Protein AF-A0AAF3ETH1-F1 (afdb_monomer_lite)

Structure (mmCIF, N/CA/C/O backbone):
data_AF-A0AAF3ETH1-F1
#
_entry.id   AF-A0AAF3ETH1-F1
#
loop_
_atom_site.group_PDB
_atom_site.id
_atom_site.type_symbol
_atom_site.label_atom_id
_atom_site.label_alt_id
_atom_site.label_comp_id
_atom_site.label_asym_id
_atom_site.label_entity_id
_atom_site.label_seq_id
_atom_site.pdbx_PDB_ins_code
_atom_site.Cartn_x
_atom_site.Cartn_y
_atom_site.Cartn_z
_atom_site.occupancy
_atom_site.B_iso_or_equiv
_atom_site.auth_seq_id
_atom_site.auth_comp_id
_atom_site.auth_asym_id
_atom_site.auth_atom_id
_atom_site.pdbx_PDB_model_num
ATOM 1 N N . MET A 1 1 ? 54.784 9.785 -75.978 1.00 60.91 1 MET A N 1
ATOM 2 C CA . MET A 1 1 ? 53.454 9.329 -75.515 1.00 60.91 1 MET A CA 1
ATOM 3 C C . MET A 1 1 ? 53.385 9.183 -73.990 1.00 60.91 1 MET A C 1
ATOM 5 O O . MET A 1 1 ? 52.283 9.116 -73.469 1.00 60.91 1 MET A O 1
ATOM 9 N N . ASP A 1 2 ? 54.502 9.245 -73.256 1.00 73.44 2 ASP A N 1
ATOM 10 C CA . ASP A 1 2 ? 54.539 8.916 -71.816 1.00 73.44 2 ASP A CA 1
ATOM 11 C C . ASP A 1 2 ? 54.024 10.002 -70.854 1.00 73.44 2 ASP A C 1
ATOM 13 O O . ASP A 1 2 ? 53.479 9.687 -69.798 1.00 73.44 2 ASP A O 1
ATOM 17 N N . LEU A 1 3 ? 54.115 11.290 -71.213 1.00 76.94 3 LEU A N 1
ATOM 18 C CA . LEU A 1 3 ? 53.657 12.384 -70.337 1.00 76.94 3 LEU A CA 1
ATOM 19 C C . LEU A 1 3 ? 52.138 12.394 -70.123 1.00 76.94 3 LEU A C 1
ATOM 21 O O . LEU A 1 3 ? 51.672 12.695 -69.026 1.00 76.94 3 LEU A O 1
ATOM 25 N N . GLN A 1 4 ? 51.356 12.056 -71.149 1.00 83.38 4 GLN A N 1
ATOM 26 C CA . GLN A 1 4 ? 49.895 12.053 -71.057 1.00 83.38 4 GLN A CA 1
ATOM 27 C C . GLN A 1 4 ? 49.388 10.898 -70.184 1.00 83.38 4 GLN A C 1
ATOM 29 O O . GLN A 1 4 ? 48.454 11.085 -69.408 1.00 83.38 4 GLN A O 1
ATOM 34 N N . MET A 1 5 ? 50.040 9.733 -70.250 1.00 84.31 5 MET A N 1
ATOM 35 C CA . MET A 1 5 ? 49.738 8.608 -69.360 1.00 84.31 5 MET A CA 1
ATOM 36 C C . MET A 1 5 ? 50.051 8.953 -67.904 1.00 84.31 5 MET A C 1
ATOM 38 O O . MET A 1 5 ? 49.177 8.828 -67.051 1.00 84.31 5 MET A O 1
ATOM 42 N N . CYS A 1 6 ? 51.236 9.509 -67.647 1.00 84.56 6 CYS A N 1
ATOM 43 C CA . CYS A 1 6 ? 51.643 9.926 -66.306 1.00 84.56 6 CYS A CA 1
ATOM 44 C C . CYS A 1 6 ? 50.709 11.012 -65.729 1.00 84.56 6 CYS A C 1
ATOM 46 O O . CYS A 1 6 ? 50.339 10.980 -64.558 1.00 84.56 6 CYS A O 1
ATOM 48 N N . THR A 1 7 ? 50.235 11.938 -66.570 1.00 88.44 7 THR A N 1
ATOM 49 C CA . THR A 1 7 ? 49.263 12.967 -66.161 1.00 88.44 7 THR A CA 1
ATOM 50 C C . THR A 1 7 ? 47.915 12.350 -65.766 1.00 88.44 7 THR A C 1
ATOM 52 O O . THR A 1 7 ? 47.340 12.727 -64.747 1.00 88.44 7 THR A O 1
ATOM 55 N N . ASN A 1 8 ? 47.419 11.373 -66.529 1.00 88.94 8 ASN A N 1
ATOM 56 C CA . ASN A 1 8 ? 46.167 10.679 -66.219 1.00 88.94 8 ASN A CA 1
ATOM 57 C C . ASN A 1 8 ? 46.263 9.854 -64.927 1.00 88.94 8 ASN A C 1
ATOM 59 O O . ASN A 1 8 ? 45.327 9.852 -64.128 1.00 88.94 8 ASN A O 1
ATOM 63 N N . GLU A 1 9 ? 47.399 9.199 -64.692 1.00 90.06 9 GLU A N 1
ATOM 64 C CA . GLU A 1 9 ? 47.660 8.449 -63.460 1.00 90.06 9 GLU A CA 1
ATOM 65 C C . GLU A 1 9 ? 47.711 9.369 -62.234 1.00 90.06 9 GLU A C 1
ATOM 67 O O . GLU A 1 9 ? 47.062 9.085 -61.228 1.00 90.06 9 GLU A O 1
ATOM 72 N N . LEU A 1 10 ? 48.396 10.514 -62.326 1.00 88.56 10 LEU A N 1
ATOM 73 C CA . LEU A 1 10 ? 48.446 11.505 -61.245 1.00 88.56 10 LEU A CA 1
ATOM 74 C C . LEU A 1 10 ? 47.065 12.095 -60.926 1.00 88.56 10 LEU A C 1
ATOM 76 O O . LEU A 1 10 ? 46.727 12.256 -59.752 1.00 88.56 10 LEU A O 1
ATOM 80 N N . MET A 1 11 ? 46.243 12.371 -61.944 1.00 91.19 11 MET A N 1
ATOM 81 C CA . MET A 1 11 ? 44.857 12.810 -61.739 1.00 91.19 11 MET A CA 1
ATOM 82 C C . MET A 1 11 ? 44.007 11.724 -61.061 1.00 91.19 11 MET A C 1
ATOM 84 O O . MET A 1 11 ? 43.243 12.030 -60.146 1.00 91.19 11 MET A O 1
ATOM 88 N N . GLY A 1 12 ? 44.173 10.456 -61.451 1.00 93.56 12 GLY A N 1
ATOM 89 C CA . GLY A 1 12 ? 43.498 9.327 -60.805 1.00 93.56 12 GLY A CA 1
ATOM 90 C C . GLY A 1 12 ? 43.908 9.153 -59.339 1.00 93.56 12 GLY A C 1
ATOM 91 O O . GLY A 1 12 ? 43.053 8.975 -58.473 1.00 93.56 12 GLY A O 1
ATOM 92 N N . LEU A 1 13 ? 45.202 9.278 -59.034 1.00 92.75 13 LEU A N 1
ATOM 93 C CA . LEU A 1 13 ? 45.713 9.232 -57.660 1.00 92.75 13 LEU A CA 1
ATOM 94 C C . LEU A 1 13 ? 45.184 10.392 -56.806 1.00 92.75 13 LEU A C 1
ATOM 96 O O . LEU A 1 13 ? 44.867 10.190 -55.631 1.00 92.75 13 LEU A O 1
ATOM 100 N N . ALA A 1 14 ? 45.049 11.588 -57.383 1.00 93.75 14 ALA A N 1
ATOM 101 C CA . ALA A 1 14 ? 44.465 12.737 -56.697 1.00 93.75 14 ALA A CA 1
ATOM 102 C C . ALA A 1 14 ? 42.980 12.511 -56.350 1.00 93.75 14 ALA A C 1
ATOM 104 O O . ALA A 1 14 ? 42.589 12.756 -55.207 1.00 93.75 14 ALA A O 1
ATOM 105 N N . ASP A 1 15 ? 42.175 11.981 -57.280 1.00 95.56 15 ASP A N 1
ATOM 106 C CA . ASP A 1 15 ? 40.759 11.649 -57.032 1.00 95.56 15 ASP A CA 1
ATOM 107 C C . ASP A 1 15 ? 40.613 10.545 -55.970 1.00 95.56 15 ASP A C 1
ATOM 109 O O . ASP A 1 15 ? 39.819 10.662 -55.036 1.00 95.56 15 ASP A O 1
ATOM 113 N N . ILE A 1 16 ? 41.442 9.497 -56.040 1.00 95.56 16 ILE A N 1
ATOM 114 C CA . ILE A 1 16 ? 41.464 8.428 -55.030 1.00 95.56 16 ILE A CA 1
ATOM 115 C C . ILE A 1 16 ? 41.813 8.991 -53.648 1.00 95.56 16 ILE A C 1
ATOM 117 O O . ILE A 1 16 ? 41.151 8.653 -52.665 1.00 95.56 16 ILE A O 1
ATOM 121 N N . SER A 1 17 ? 42.821 9.863 -53.562 1.00 95.94 17 SER A N 1
ATOM 122 C CA . SER A 1 17 ? 43.225 10.509 -52.309 1.00 95.94 17 SER A CA 1
ATOM 123 C C . SER A 1 17 ? 42.088 11.338 -51.709 1.00 95.94 17 SER A C 1
ATOM 125 O O . SER A 1 17 ? 41.812 11.244 -50.511 1.00 95.94 17 SER A O 1
ATOM 127 N N . GLU A 1 18 ? 41.364 12.096 -52.534 1.00 96.50 18 GLU A N 1
ATOM 128 C CA . GLU A 1 18 ? 40.245 12.908 -52.063 1.00 96.50 18 GLU A CA 1
ATOM 129 C C . GLU A 1 18 ? 39.065 12.051 -51.587 1.00 96.50 18 GLU A C 1
ATOM 131 O O . GLU A 1 18 ? 38.561 12.234 -50.475 1.00 96.50 18 GLU A O 1
ATOM 136 N N . ARG A 1 19 ? 38.692 11.021 -52.354 1.00 97.00 19 ARG A N 1
ATOM 137 C CA . ARG A 1 19 ? 37.672 10.045 -51.935 1.00 97.00 19 ARG A CA 1
ATOM 138 C C . ARG A 1 19 ? 38.061 9.332 -50.644 1.00 97.00 19 ARG A C 1
ATOM 140 O O . ARG A 1 19 ? 37.210 9.116 -49.779 1.00 97.00 19 ARG A O 1
ATOM 147 N N . MET A 1 20 ? 39.341 9.002 -50.476 1.00 97.00 20 MET A N 1
ATOM 148 C CA . MET A 1 20 ? 39.850 8.375 -49.259 1.00 97.00 20 MET A CA 1
ATOM 149 C C . MET A 1 20 ? 39.667 9.285 -48.039 1.00 97.00 20 MET A C 1
ATOM 151 O O . MET A 1 20 ? 39.246 8.798 -46.990 1.00 97.00 20 MET A O 1
ATOM 155 N N . LYS A 1 21 ? 39.897 10.600 -48.159 1.00 97.25 21 LYS A N 1
ATOM 156 C CA . LYS A 1 21 ? 39.645 11.554 -47.061 1.00 97.25 21 LYS A CA 1
ATOM 157 C C . LYS A 1 21 ? 38.167 11.624 -46.685 1.00 97.25 21 LYS A C 1
ATOM 159 O O . LYS A 1 21 ? 37.847 11.609 -45.494 1.00 97.25 21 LYS A O 1
ATOM 164 N N . ILE A 1 22 ? 37.272 11.665 -47.675 1.00 97.19 22 ILE A N 1
ATOM 165 C CA . ILE A 1 22 ? 35.818 11.694 -47.448 1.00 97.19 22 ILE A CA 1
ATOM 166 C C . ILE A 1 22 ? 35.376 10.430 -46.707 1.00 97.19 22 ILE A C 1
ATOM 168 O O . ILE A 1 22 ? 34.711 10.520 -45.675 1.00 97.19 22 ILE A O 1
ATOM 172 N N . LEU A 1 23 ? 35.806 9.254 -47.175 1.00 97.31 23 LEU A N 1
ATOM 173 C CA . LEU A 1 23 ? 35.486 7.981 -46.527 1.00 97.31 23 LEU A CA 1
ATOM 174 C C . LEU A 1 23 ? 36.073 7.887 -45.117 1.00 97.31 23 LEU A C 1
ATOM 176 O O . LEU A 1 23 ? 35.413 7.393 -44.206 1.00 97.31 23 LEU A O 1
ATOM 180 N N . GLN A 1 24 ? 37.289 8.390 -44.899 1.00 97.94 24 GLN A N 1
ATOM 181 C CA . GLN A 1 24 ? 37.881 8.441 -43.562 1.00 97.94 24 GLN A CA 1
ATOM 182 C C . GLN A 1 24 ? 37.094 9.344 -42.613 1.00 97.94 24 GLN A C 1
ATOM 184 O O . GLN A 1 24 ? 36.965 9.000 -41.438 1.00 97.94 24 GLN A O 1
ATOM 189 N N . LYS A 1 25 ? 36.579 10.479 -43.099 1.00 97.75 25 LYS A N 1
ATOM 190 C CA . LYS A 1 25 ? 35.703 11.353 -42.315 1.00 97.75 25 LYS A CA 1
ATOM 191 C C . LYS A 1 25 ? 34.397 10.639 -41.976 1.00 97.75 25 LYS A C 1
ATOM 193 O O . LYS A 1 25 ? 34.115 10.470 -40.798 1.00 97.75 25 LYS A O 1
ATOM 198 N N . ALA A 1 26 ? 33.697 10.109 -42.978 1.00 97.62 26 ALA A N 1
ATOM 199 C CA . ALA A 1 26 ? 32.451 9.370 -42.776 1.00 97.62 26 ALA A CA 1
ATOM 200 C C . ALA A 1 26 ? 32.621 8.190 -41.802 1.00 97.62 26 ALA A C 1
ATOM 202 O O . ALA A 1 26 ? 31.766 7.948 -40.956 1.00 97.62 26 ALA A O 1
ATOM 203 N N . ARG A 1 27 ? 33.760 7.485 -41.861 1.00 98.19 27 ARG A N 1
ATOM 204 C CA . ARG A 1 27 ? 34.090 6.412 -40.914 1.00 98.19 27 ARG A CA 1
ATOM 205 C C . ARG A 1 27 ? 34.224 6.917 -39.476 1.00 98.19 27 ARG A C 1
ATOM 207 O O . ARG A 1 27 ? 33.807 6.211 -38.563 1.00 98.19 27 ARG A O 1
ATOM 214 N N . ARG A 1 28 ? 34.847 8.083 -39.260 1.00 97.88 28 ARG A N 1
ATOM 215 C CA . ARG A 1 28 ? 34.971 8.678 -37.917 1.00 97.88 28 ARG A CA 1
ATOM 216 C C . ARG A 1 28 ? 33.605 9.096 -37.387 1.00 97.88 28 ARG A C 1
ATOM 218 O O . ARG A 1 28 ? 33.266 8.691 -36.282 1.00 97.88 28 ARG A O 1
ATOM 225 N N . ASP A 1 29 ? 32.828 9.798 -38.205 1.00 98.19 29 ASP A N 1
ATOM 226 C CA . ASP A 1 29 ? 31.495 10.282 -37.840 1.00 98.19 29 ASP A CA 1
ATOM 227 C C . ASP A 1 29 ? 30.580 9.097 -37.463 1.00 98.19 29 ASP A C 1
ATOM 229 O O . ASP A 1 29 ? 29.970 9.081 -36.396 1.00 98.19 29 ASP A O 1
ATOM 233 N N . PHE A 1 30 ? 30.588 8.026 -38.267 1.00 98.06 30 PHE A N 1
ATOM 234 C CA . PHE A 1 30 ? 29.843 6.799 -37.969 1.00 98.06 30 PHE A CA 1
ATOM 235 C C . PHE A 1 30 ? 30.317 6.098 -36.687 1.00 98.06 30 PHE A C 1
ATOM 237 O O . PHE A 1 30 ? 29.509 5.540 -35.941 1.00 98.06 30 PHE A O 1
ATOM 244 N N . ALA A 1 31 ? 31.627 6.084 -36.422 1.00 98.12 31 ALA A N 1
ATOM 245 C CA . ALA A 1 31 ? 32.176 5.468 -35.216 1.00 98.12 31 ALA A CA 1
ATOM 246 C C . ALA A 1 31 ? 31.760 6.228 -33.947 1.00 98.12 31 ALA A C 1
ATOM 248 O O . ALA A 1 31 ? 31.440 5.593 -32.938 1.00 98.12 31 ALA A O 1
ATOM 249 N N . GLU A 1 32 ? 31.729 7.561 -34.010 1.00 98.00 32 GLU A N 1
ATOM 250 C CA . GLU A 1 32 ? 31.251 8.426 -32.932 1.00 98.00 32 GLU A CA 1
ATOM 251 C C . GLU A 1 32 ? 29.754 8.222 -32.681 1.00 98.00 32 GLU A C 1
ATOM 253 O O . GLU A 1 32 ? 29.360 7.895 -31.560 1.00 98.00 32 GLU A O 1
ATOM 258 N N . GLU A 1 33 ? 28.929 8.291 -33.729 1.00 98.12 33 GLU A N 1
ATOM 259 C CA . GLU A 1 33 ? 27.482 8.075 -33.627 1.00 98.12 33 GLU A CA 1
ATOM 260 C C . GLU A 1 33 ? 27.154 6.675 -33.086 1.00 98.12 33 GLU A C 1
ATOM 262 O O . GLU A 1 33 ? 26.329 6.519 -32.184 1.00 98.12 33 GLU A O 1
ATOM 267 N N . SER A 1 34 ? 27.878 5.651 -33.547 1.00 97.94 34 SER A N 1
ATOM 268 C CA . SER A 1 34 ? 27.756 4.288 -33.022 1.00 97.94 34 SER A CA 1
ATOM 269 C C . SER A 1 34 ? 28.127 4.196 -31.541 1.00 97.94 34 SER A C 1
ATOM 271 O O . SER A 1 34 ? 27.545 3.396 -30.808 1.00 97.94 34 SER A O 1
ATOM 273 N N . SER A 1 35 ? 29.110 4.974 -31.081 1.00 98.25 35 SER A N 1
ATOM 274 C CA . SER A 1 35 ? 29.480 5.028 -29.664 1.00 98.25 35 SER A CA 1
ATOM 275 C C . SER A 1 35 ? 28.368 5.654 -28.830 1.00 98.25 35 SER A C 1
ATOM 277 O O . SER A 1 35 ? 27.951 5.061 -27.836 1.00 98.25 35 SER A O 1
ATOM 279 N N . ILE A 1 36 ? 27.839 6.796 -29.274 1.00 98.06 36 ILE A N 1
ATOM 280 C CA . ILE A 1 36 ? 26.731 7.498 -28.614 1.00 98.06 36 ILE A CA 1
ATOM 281 C C . ILE A 1 36 ? 25.498 6.595 -28.539 1.00 98.06 36 ILE A C 1
ATOM 283 O O . ILE A 1 36 ? 24.882 6.468 -27.481 1.00 98.06 36 ILE A O 1
ATOM 287 N N . TRP A 1 37 ? 25.164 5.907 -29.633 1.00 98.25 37 TRP A N 1
ATOM 288 C CA . TRP A 1 37 ? 24.030 4.989 -29.667 1.00 98.25 37 TRP A CA 1
ATOM 289 C C . TRP A 1 37 ? 24.168 3.858 -28.641 1.00 98.25 37 TRP A C 1
ATOM 291 O O . TRP A 1 37 ? 23.201 3.544 -27.948 1.00 98.25 37 TRP A O 1
ATOM 301 N N . ARG A 1 38 ? 25.368 3.277 -28.482 1.00 98.38 38 ARG A N 1
ATOM 302 C CA . ARG A 1 38 ? 25.611 2.241 -27.460 1.00 98.38 38 ARG A CA 1
ATOM 303 C C . ARG A 1 38 ? 25.418 2.779 -26.046 1.00 98.38 38 ARG A C 1
ATOM 305 O O . ARG A 1 38 ? 24.778 2.111 -25.240 1.00 98.38 38 ARG A O 1
ATOM 312 N N . THR A 1 39 ? 25.935 3.971 -25.756 1.00 98.44 39 THR A N 1
ATOM 313 C CA . THR A 1 39 ? 25.768 4.607 -24.442 1.00 98.44 39 THR A CA 1
ATOM 314 C C . THR A 1 39 ? 24.298 4.893 -24.148 1.00 98.44 39 THR A C 1
ATOM 316 O O . THR A 1 39 ? 23.810 4.539 -23.078 1.00 98.44 39 THR A O 1
ATOM 319 N N . ASN A 1 40 ? 23.568 5.457 -25.112 1.00 98.19 40 ASN A N 1
ATOM 320 C CA . ASN A 1 40 ? 22.140 5.726 -24.961 1.00 98.19 40 ASN A CA 1
ATOM 321 C C . ASN A 1 40 ? 21.346 4.437 -24.757 1.00 98.19 40 ASN A C 1
ATOM 323 O O . ASN A 1 40 ? 20.475 4.387 -23.895 1.00 98.19 40 ASN A O 1
ATOM 327 N N . LYS A 1 41 ? 21.660 3.380 -25.513 1.00 98.31 41 LYS A N 1
ATOM 328 C CA . LYS A 1 41 ? 21.024 2.074 -25.341 1.00 98.31 41 LYS A CA 1
ATOM 329 C C . LYS A 1 41 ? 21.219 1.540 -23.918 1.00 98.31 41 LYS A C 1
ATOM 331 O O . LYS A 1 41 ? 20.235 1.162 -23.295 1.00 98.31 41 LYS A O 1
ATOM 336 N N . ALA A 1 42 ? 22.448 1.564 -23.402 1.00 98.31 42 ALA A N 1
ATOM 337 C CA . ALA A 1 42 ? 22.735 1.130 -22.035 1.00 98.31 42 ALA A CA 1
ATOM 338 C C . ALA A 1 42 ? 21.979 1.975 -20.992 1.00 98.31 42 ALA A C 1
ATOM 340 O O . ALA A 1 42 ? 21.438 1.440 -20.031 1.00 98.31 42 ALA A O 1
ATOM 341 N N . PHE A 1 43 ? 21.880 3.290 -21.209 1.00 98.56 43 PHE A N 1
ATOM 342 C CA . PHE A 1 43 ? 21.094 4.171 -20.346 1.00 98.56 43 PHE A CA 1
ATOM 343 C C . PHE A 1 43 ? 19.597 3.824 -20.360 1.00 98.56 43 PHE A C 1
ATOM 345 O O . PHE A 1 43 ? 18.975 3.762 -19.303 1.00 98.56 43 PHE A O 1
ATOM 352 N N . PHE A 1 44 ? 19.014 3.554 -21.532 1.00 98.44 44 PHE A N 1
ATOM 353 C CA . PHE A 1 44 ? 17.613 3.135 -21.629 1.00 98.44 44 PHE A CA 1
ATOM 354 C C . PHE A 1 44 ? 17.352 1.786 -20.952 1.00 98.44 44 PHE A C 1
ATOM 356 O O . PHE A 1 44 ? 16.296 1.617 -20.344 1.00 98.44 44 PHE A O 1
ATOM 363 N N . GLU A 1 45 ? 18.295 0.846 -21.034 1.00 98.44 45 GLU A N 1
ATOM 364 C CA . GLU A 1 45 ? 18.219 -0.435 -20.321 1.00 98.44 45 GLU A CA 1
ATOM 365 C C . GLU A 1 45 ? 18.221 -0.227 -18.798 1.00 98.44 45 GLU A C 1
ATOM 367 O O . GLU A 1 45 ? 17.393 -0.817 -18.104 1.00 98.44 45 GLU A O 1
ATOM 372 N N . GLU A 1 46 ? 19.063 0.675 -18.283 1.00 98.38 46 GLU A N 1
ATOM 373 C CA . GLU A 1 46 ? 19.066 1.023 -16.857 1.00 98.38 46 GLU A CA 1
ATOM 374 C C . GLU A 1 46 ? 17.760 1.713 -16.438 1.00 98.38 46 GLU A C 1
ATOM 376 O O . GLU A 1 46 ? 17.160 1.341 -15.434 1.00 98.38 46 GLU A O 1
ATOM 381 N N . CYS A 1 47 ? 17.249 2.659 -17.234 1.00 98.44 47 CYS A N 1
ATOM 382 C CA . CYS A 1 47 ? 15.954 3.286 -16.961 1.00 98.44 47 CYS A CA 1
ATOM 383 C C . CYS A 1 47 ? 14.810 2.268 -16.921 1.00 98.44 47 CYS A C 1
ATOM 385 O O . CYS A 1 47 ? 13.939 2.372 -16.061 1.00 98.44 47 CYS A O 1
ATOM 387 N N . ALA A 1 48 ? 14.798 1.294 -17.836 1.00 98.44 48 ALA A N 1
ATOM 388 C CA . ALA A 1 48 ? 13.791 0.237 -17.839 1.00 98.44 48 ALA A CA 1
ATOM 389 C C . ALA A 1 48 ? 13.850 -0.585 -16.543 1.00 98.44 48 ALA A C 1
ATOM 391 O O . ALA A 1 48 ? 12.818 -0.821 -15.920 1.00 98.44 48 ALA A O 1
ATOM 392 N N . LYS A 1 49 ? 15.060 -0.927 -16.088 1.00 98.50 49 LYS A N 1
ATOM 393 C CA . LYS A 1 49 ? 15.272 -1.626 -14.819 1.00 98.50 49 LYS A CA 1
ATOM 394 C C . LYS A 1 49 ? 14.784 -0.809 -13.618 1.00 98.50 49 LYS A C 1
ATOM 396 O O . LYS A 1 49 ? 14.053 -1.339 -12.788 1.00 98.50 49 LYS A O 1
ATOM 401 N N . THR A 1 50 ? 15.112 0.482 -13.548 1.00 98.19 50 THR A N 1
ATOM 402 C CA . THR A 1 50 ? 14.626 1.360 -12.469 1.00 98.19 50 THR A CA 1
ATOM 403 C C . THR A 1 50 ? 13.099 1.473 -12.470 1.00 98.19 50 THR A C 1
ATOM 405 O O . THR A 1 50 ? 12.480 1.515 -11.412 1.00 98.19 50 THR A O 1
ATOM 408 N N . VAL A 1 51 ? 12.461 1.508 -13.645 1.00 98.44 51 VAL A N 1
ATOM 409 C CA . VAL A 1 51 ? 10.992 1.513 -13.745 1.00 98.44 51 VAL A CA 1
ATOM 410 C C . VAL A 1 51 ? 10.394 0.231 -13.162 1.00 98.44 51 VAL A C 1
ATOM 412 O O . VAL A 1 51 ? 9.409 0.310 -12.426 1.00 98.44 51 VAL A O 1
ATOM 415 N N . ASP A 1 52 ? 10.989 -0.927 -13.445 1.00 98.38 52 ASP A N 1
ATOM 416 C CA . ASP A 1 52 ? 10.536 -2.208 -12.894 1.00 98.38 52 ASP A CA 1
ATOM 417 C C . ASP A 1 52 ? 10.713 -2.273 -11.368 1.00 98.38 52 ASP A C 1
ATOM 419 O O . ASP A 1 52 ? 9.807 -2.729 -10.664 1.00 98.38 52 ASP A O 1
ATOM 423 N N . GLU A 1 53 ? 11.837 -1.772 -10.848 1.00 98.44 53 GLU A N 1
ATOM 424 C CA . GLU A 1 53 ? 12.103 -1.667 -9.406 1.00 98.44 53 GLU A CA 1
ATOM 425 C C . GLU A 1 53 ? 11.054 -0.784 -8.709 1.00 98.44 53 GLU A C 1
ATOM 427 O O . GLU A 1 53 ? 10.422 -1.220 -7.746 1.00 98.44 53 GLU A O 1
ATOM 432 N N . LEU A 1 54 ? 10.773 0.406 -9.252 1.00 98.31 54 LEU A N 1
ATOM 433 C CA . LEU A 1 54 ? 9.756 1.317 -8.713 1.00 98.31 54 LEU A CA 1
ATOM 434 C C . LEU A 1 54 ? 8.343 0.717 -8.754 1.00 98.31 54 LEU A C 1
ATOM 436 O O . LEU A 1 54 ? 7.540 0.928 -7.844 1.00 98.31 54 LEU A O 1
ATOM 440 N N . GLU A 1 55 ? 8.005 -0.030 -9.805 1.00 97.88 55 GLU A N 1
ATOM 441 C CA . GLU A 1 55 ? 6.713 -0.710 -9.892 1.00 97.88 55 GLU A CA 1
ATOM 442 C C . GLU A 1 55 ? 6.607 -1.857 -8.876 1.00 97.88 55 GLU A C 1
ATOM 444 O O . GLU A 1 55 ? 5.509 -2.133 -8.378 1.00 97.88 55 GLU A O 1
ATOM 449 N N . ASN A 1 56 ? 7.722 -2.511 -8.536 1.00 98.06 56 ASN A N 1
ATOM 450 C CA . ASN A 1 56 ? 7.765 -3.491 -7.457 1.00 98.06 56 ASN A CA 1
ATOM 451 C C . ASN A 1 56 ? 7.568 -2.826 -6.085 1.00 98.06 56 ASN A C 1
ATOM 453 O O . ASN A 1 56 ? 6.663 -3.229 -5.355 1.00 98.06 56 ASN A O 1
ATOM 457 N N . GLU A 1 57 ? 8.299 -1.748 -5.785 1.00 98.25 57 GLU A N 1
ATOM 458 C CA . GLU A 1 57 ? 8.123 -0.963 -4.549 1.00 98.25 57 GLU A CA 1
ATOM 459 C C . GLU A 1 57 ? 6.677 -0.460 -4.400 1.00 98.25 57 GLU A C 1
ATOM 461 O O . GLU A 1 57 ? 6.050 -0.585 -3.346 1.00 98.25 57 GLU A O 1
ATOM 466 N N . ARG A 1 58 ? 6.076 0.041 -5.489 1.00 97.88 58 ARG A N 1
ATOM 467 C CA . ARG A 1 58 ? 4.671 0.478 -5.500 1.00 97.88 58 ARG A CA 1
ATOM 468 C C . ARG A 1 58 ? 3.708 -0.654 -5.126 1.00 97.88 58 ARG A C 1
ATOM 470 O O . ARG A 1 58 ? 2.698 -0.400 -4.464 1.00 97.88 58 ARG A O 1
ATOM 477 N N . LYS A 1 59 ? 3.967 -1.885 -5.582 1.00 97.25 59 LYS A N 1
ATOM 478 C CA . LYS A 1 59 ? 3.146 -3.065 -5.255 1.00 97.25 59 LYS A CA 1
ATOM 479 C C . LYS A 1 59 ? 3.327 -3.490 -3.803 1.00 97.25 59 LYS A C 1
ATOM 481 O O . LYS A 1 59 ? 2.323 -3.807 -3.167 1.00 97.25 59 LYS A O 1
ATOM 486 N N . GLU A 1 60 ? 4.554 -3.462 -3.293 1.00 98.00 60 GLU A N 1
ATOM 487 C CA . GLU A 1 60 ? 4.866 -3.760 -1.891 1.00 98.00 60 GLU A CA 1
ATOM 488 C C . GLU A 1 60 ? 4.153 -2.775 -0.958 1.00 98.00 60 GLU A C 1
ATOM 490 O O . GLU A 1 60 ? 3.365 -3.197 -0.112 1.00 98.00 60 GLU A O 1
ATOM 495 N N . HIS A 1 61 ? 4.266 -1.468 -1.209 1.00 96.94 61 HIS A N 1
ATOM 496 C CA . HIS A 1 61 ? 3.527 -0.455 -0.449 1.00 96.94 61 HIS A CA 1
ATOM 497 C C . HIS A 1 61 ? 2.004 -0.617 -0.542 1.00 96.94 61 HIS A C 1
ATOM 499 O O . HIS A 1 61 ? 1.277 -0.355 0.419 1.00 96.94 61 HIS A O 1
ATOM 505 N N . ALA A 1 62 ? 1.482 -1.056 -1.691 1.00 97.06 62 ALA A N 1
ATOM 506 C CA . ALA A 1 62 ? 0.057 -1.338 -1.822 1.00 97.06 62 ALA A CA 1
ATOM 507 C C . ALA A 1 62 ? -0.387 -2.528 -0.950 1.00 97.06 62 ALA A C 1
ATOM 509 O O . ALA A 1 62 ? -1.518 -2.518 -0.461 1.00 97.06 62 ALA A O 1
ATOM 510 N N . GLU A 1 63 ? 0.469 -3.533 -0.748 1.00 96.75 63 GLU A N 1
ATOM 511 C CA . GLU A 1 63 ? 0.201 -4.653 0.160 1.00 96.75 63 GLU A CA 1
ATOM 512 C C . GLU A 1 63 ? 0.276 -4.220 1.627 1.00 96.75 63 GLU A C 1
ATOM 514 O O . GLU A 1 63 ? -0.637 -4.520 2.391 1.00 96.75 63 GLU A O 1
ATOM 519 N N . GLU A 1 64 ? 1.279 -3.427 2.007 1.00 97.00 64 GLU A N 1
ATOM 520 C CA . GLU A 1 64 ? 1.384 -2.864 3.361 1.00 97.00 64 GLU A CA 1
ATOM 521 C C . GLU A 1 64 ? 0.125 -2.068 3.736 1.00 97.00 64 GLU A C 1
ATOM 523 O O . GLU A 1 64 ? -0.461 -2.265 4.801 1.00 97.00 64 GLU A O 1
ATOM 528 N N . LEU A 1 65 ? -0.365 -1.220 2.824 1.00 96.31 65 LEU A N 1
ATOM 529 C CA . LEU A 1 65 ? -1.616 -0.486 3.023 1.00 96.31 65 LEU A CA 1
ATOM 530 C C . LEU A 1 65 ? -2.834 -1.416 3.116 1.00 96.31 65 LEU A C 1
ATOM 532 O O . LEU A 1 65 ? -3.773 -1.118 3.860 1.00 96.31 65 LEU A O 1
ATOM 536 N N . ARG A 1 66 ? -2.863 -2.533 2.375 1.00 96.75 66 ARG A N 1
ATOM 537 C CA . ARG A 1 66 ? -3.926 -3.542 2.520 1.00 96.75 66 ARG A CA 1
ATOM 538 C C . ARG A 1 66 ? -3.887 -4.182 3.904 1.00 96.75 66 ARG A C 1
ATOM 540 O O . ARG A 1 66 ? -4.953 -4.321 4.502 1.00 96.75 66 ARG A O 1
ATOM 547 N N . GLN A 1 67 ? -2.704 -4.522 4.409 1.00 96.12 67 GLN A N 1
ATOM 548 C CA . GLN A 1 67 ? -2.537 -5.125 5.729 1.00 96.12 67 GLN A CA 1
ATOM 549 C C . GLN A 1 67 ? -2.965 -4.163 6.842 1.00 96.12 67 GLN A C 1
ATOM 551 O O . GLN A 1 67 ? -3.802 -4.523 7.663 1.00 96.12 67 GLN A O 1
ATOM 556 N N . ILE A 1 68 ? -2.511 -2.905 6.802 1.00 94.56 68 ILE A N 1
ATOM 557 C CA . ILE A 1 68 ? -2.901 -1.882 7.787 1.00 94.56 68 ILE A CA 1
ATOM 558 C C . ILE A 1 68 ? -4.425 -1.716 7.832 1.00 94.56 68 ILE A C 1
ATOM 560 O O . ILE A 1 68 ? -5.016 -1.650 8.907 1.00 94.56 68 ILE A O 1
ATOM 564 N N . ASN A 1 69 ? -5.089 -1.676 6.673 1.00 91.38 69 ASN A N 1
ATOM 565 C CA . ASN A 1 69 ? -6.548 -1.570 6.630 1.00 91.38 69 ASN A CA 1
ATOM 566 C C . ASN A 1 69 ? -7.242 -2.809 7.220 1.00 91.38 69 ASN A C 1
ATOM 568 O O . ASN A 1 69 ? -8.287 -2.673 7.855 1.00 91.38 69 ASN A O 1
ATOM 572 N N . GLN A 1 70 ? -6.695 -4.011 7.023 1.00 94.75 70 GLN A N 1
ATOM 573 C CA . GLN A 1 70 ? -7.222 -5.227 7.652 1.00 94.75 70 GLN A CA 1
ATOM 574 C C . GLN A 1 70 ? -7.057 -5.180 9.173 1.00 94.75 70 GLN A C 1
ATOM 576 O O . GLN A 1 70 ? -8.021 -5.445 9.891 1.00 94.75 70 GLN A O 1
ATOM 581 N N . ASP A 1 71 ? -5.887 -4.763 9.655 1.00 96.56 71 ASP A N 1
ATOM 582 C CA . ASP A 1 71 ? -5.593 -4.647 11.082 1.00 96.56 71 ASP A CA 1
ATOM 583 C C . ASP A 1 71 ? -6.492 -3.602 11.760 1.00 96.56 71 ASP A C 1
ATOM 585 O O . ASP A 1 71 ? -7.009 -3.850 12.849 1.00 96.56 71 ASP A O 1
ATOM 589 N N . ILE A 1 72 ? -6.755 -2.465 11.100 1.00 92.31 72 ILE A N 1
ATOM 590 C CA . ILE A 1 72 ? -7.713 -1.455 11.579 1.00 92.31 72 ILE A CA 1
ATOM 591 C C . ILE A 1 72 ? -9.098 -2.079 11.764 1.00 92.31 72 ILE A C 1
ATOM 593 O O . ILE A 1 72 ? -9.672 -1.966 12.844 1.00 92.31 72 ILE A O 1
ATOM 597 N N . ASN A 1 73 ? -9.617 -2.777 10.749 1.00 92.62 73 ASN A N 1
ATOM 598 C CA . ASN A 1 73 ? -10.936 -3.409 10.839 1.00 92.62 73 ASN A CA 1
ATOM 599 C C . ASN A 1 73 ? -10.986 -4.460 11.961 1.00 92.62 73 ASN A C 1
ATOM 601 O O . ASN A 1 73 ? -11.952 -4.508 12.723 1.00 92.62 73 ASN A O 1
ATOM 605 N N . LEU A 1 74 ? -9.929 -5.266 12.104 1.00 94.94 74 LEU A N 1
ATOM 606 C CA . LEU A 1 74 ? -9.827 -6.263 13.168 1.00 94.94 74 LEU A CA 1
ATOM 607 C C . LEU A 1 74 ? -9.856 -5.609 14.556 1.00 94.94 74 LEU A C 1
ATOM 609 O O . LEU A 1 74 ? -10.608 -6.043 15.431 1.00 94.94 74 LEU A O 1
ATOM 613 N N . LEU A 1 75 ? -9.069 -4.550 14.760 1.00 95.50 75 LEU A N 1
ATOM 614 C CA . LEU A 1 75 ? -9.033 -3.814 16.023 1.00 95.50 75 LEU A CA 1
ATOM 615 C C . LEU A 1 75 ? -10.369 -3.127 16.321 1.00 95.50 75 LEU A C 1
ATOM 617 O O . LEU A 1 75 ? -10.822 -3.153 17.466 1.00 95.50 75 LEU A O 1
ATOM 621 N N . GLU A 1 76 ? -11.030 -2.555 15.315 1.00 92.25 76 GLU A N 1
ATOM 622 C CA . GLU A 1 76 ? -12.368 -1.978 15.464 1.00 92.25 76 GLU A CA 1
ATOM 623 C C . GLU A 1 76 ? -13.391 -3.021 15.919 1.00 92.25 76 GLU A C 1
ATOM 625 O O . GLU A 1 76 ? -14.191 -2.751 16.818 1.00 92.25 76 GLU A O 1
ATOM 630 N N . ASP A 1 77 ? -13.365 -4.221 15.343 1.00 92.00 77 ASP A N 1
ATOM 631 C CA . ASP A 1 77 ? -14.278 -5.298 15.722 1.00 92.00 77 ASP A CA 1
ATOM 632 C C . ASP A 1 77 ? -13.973 -5.845 17.121 1.00 92.00 77 ASP A C 1
ATOM 634 O O . ASP A 1 77 ? -14.892 -6.062 17.918 1.00 92.00 77 ASP A O 1
ATOM 638 N N . MET A 1 78 ? -12.694 -5.977 17.485 1.00 94.06 78 MET A N 1
ATOM 639 C CA . MET A 1 78 ? -12.288 -6.302 18.855 1.00 94.06 78 MET A CA 1
ATOM 640 C C . MET A 1 78 ? -12.788 -5.253 19.856 1.00 94.06 78 MET A C 1
ATOM 642 O O . MET A 1 78 ? -13.363 -5.613 20.886 1.00 94.06 78 MET A O 1
ATOM 646 N N . LEU A 1 79 ? -12.632 -3.962 19.550 1.00 90.31 79 LEU A N 1
ATOM 647 C CA . LEU A 1 79 ? -13.115 -2.867 20.392 1.00 90.31 79 LEU A CA 1
ATOM 648 C C . LEU A 1 79 ? -14.640 -2.886 20.534 1.00 90.31 79 LEU A C 1
ATOM 650 O O . LEU A 1 79 ? -15.142 -2.771 21.653 1.00 90.31 79 LEU A O 1
ATOM 654 N N . LYS A 1 80 ? -15.387 -3.091 19.440 1.00 90.44 80 LYS A N 1
ATOM 655 C CA . LYS A 1 80 ? -16.854 -3.243 19.480 1.00 90.44 80 LYS A CA 1
ATOM 656 C C . LYS A 1 80 ? -17.266 -4.407 20.382 1.00 90.44 80 LYS A C 1
ATOM 658 O O . LYS A 1 80 ? -18.155 -4.239 21.217 1.00 90.44 80 LYS A O 1
ATOM 663 N N . ASN A 1 81 ? -16.600 -5.556 20.269 1.00 90.12 81 ASN A N 1
ATOM 664 C CA . ASN A 1 81 ? -16.883 -6.737 21.089 1.00 90.12 81 ASN A CA 1
ATOM 665 C C . ASN A 1 81 ? -16.589 -6.498 22.576 1.00 90.12 81 ASN A C 1
ATOM 667 O O . ASN A 1 81 ? -17.409 -6.840 23.436 1.00 90.12 81 ASN A O 1
ATOM 671 N N . LEU A 1 82 ? -15.450 -5.875 22.892 1.00 90.25 82 LEU A N 1
ATOM 672 C CA . LEU A 1 82 ? -15.083 -5.514 24.262 1.00 90.25 82 LEU A CA 1
ATOM 673 C C . LEU A 1 82 ? -16.062 -4.497 24.855 1.00 90.25 82 LEU A C 1
ATOM 675 O O . LEU A 1 82 ? -16.520 -4.679 25.986 1.00 90.25 82 LEU A O 1
ATOM 679 N N . HIS A 1 83 ? -16.437 -3.468 24.093 1.00 87.75 83 HIS A N 1
ATOM 680 C CA . HIS A 1 83 ? -17.445 -2.492 24.504 1.00 87.75 83 HIS A CA 1
ATOM 681 C C . HIS A 1 83 ? -18.810 -3.140 24.726 1.00 87.75 83 HIS A C 1
ATOM 683 O O . HIS A 1 83 ? -19.420 -2.892 25.763 1.00 87.75 83 HIS A O 1
ATOM 689 N N . SER A 1 84 ? -19.274 -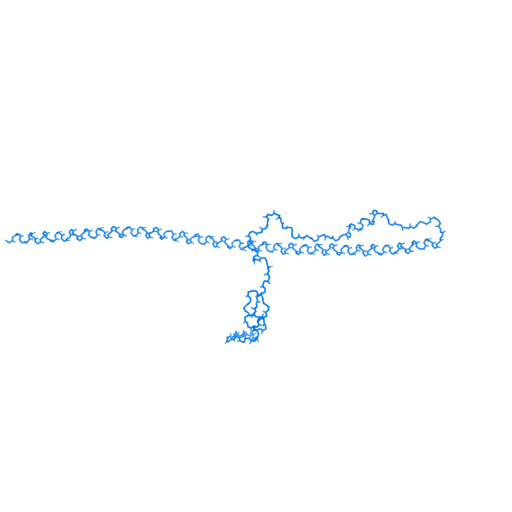3.996 23.812 1.00 88.31 84 SER A N 1
ATOM 690 C CA . SER A 1 84 ? -20.544 -4.715 23.962 1.00 88.31 84 SER A CA 1
ATOM 691 C C . SER A 1 84 ? -20.540 -5.575 25.224 1.00 88.31 84 SER A C 1
ATOM 693 O O . SER A 1 84 ? -21.430 -5.457 26.061 1.00 88.31 84 SER A O 1
ATOM 695 N N . THR A 1 85 ? -19.489 -6.374 25.427 1.00 89.50 85 THR A N 1
ATOM 696 C CA . THR A 1 85 ? -19.353 -7.238 26.611 1.00 89.50 85 THR A CA 1
ATOM 697 C C . THR A 1 85 ? -19.311 -6.425 27.908 1.00 89.50 85 THR A C 1
ATOM 699 O O . THR A 1 85 ? -19.937 -6.794 28.904 1.00 89.50 85 THR A O 1
ATOM 702 N N . THR A 1 86 ? -18.592 -5.302 27.905 1.00 86.56 86 THR A N 1
ATOM 703 C CA . THR A 1 86 ? -18.482 -4.409 29.067 1.00 86.56 86 THR A CA 1
ATOM 704 C C . THR A 1 86 ? -19.812 -3.723 29.366 1.00 86.56 86 THR A C 1
ATOM 706 O O . THR A 1 86 ? -20.246 -3.713 30.518 1.00 86.56 86 THR A O 1
ATOM 709 N N . ASN A 1 87 ? -20.505 -3.215 28.343 1.00 86.31 87 ASN A N 1
ATOM 710 C CA . ASN A 1 87 ? -21.820 -2.596 28.492 1.00 86.31 87 ASN A CA 1
ATOM 711 C C . ASN A 1 87 ? -22.868 -3.600 28.980 1.00 86.31 87 ASN A C 1
ATOM 713 O O . ASN A 1 87 ? -23.609 -3.273 29.900 1.00 86.31 87 ASN A O 1
ATOM 717 N N . MET A 1 88 ? -22.870 -4.837 28.475 1.00 89.56 88 MET A N 1
ATOM 718 C CA . MET A 1 88 ? -23.761 -5.892 28.974 1.00 89.56 88 MET A CA 1
ATOM 719 C C . MET A 1 88 ? -23.542 -6.170 30.467 1.00 89.56 88 MET A C 1
ATOM 721 O O . MET A 1 88 ? -24.498 -6.228 31.240 1.00 89.56 88 MET A O 1
ATOM 725 N N . LYS A 1 89 ? -22.282 -6.301 30.908 1.00 89.31 89 LYS A N 1
ATOM 726 C CA . LYS A 1 89 ? -21.964 -6.493 32.336 1.00 89.31 89 LYS A CA 1
ATOM 727 C C . LYS A 1 89 ? -22.396 -5.294 33.183 1.00 89.31 89 LYS A C 1
ATOM 729 O O . LYS A 1 89 ? -22.904 -5.472 34.291 1.00 89.31 89 LYS A O 1
ATOM 734 N N . ARG A 1 90 ? -22.208 -4.081 32.661 1.00 87.00 90 ARG A N 1
ATOM 735 C CA . ARG A 1 90 ? -22.610 -2.829 33.309 1.00 87.00 90 ARG A CA 1
ATOM 736 C C . ARG A 1 90 ? -24.130 -2.731 33.464 1.00 87.00 90 ARG A C 1
ATOM 738 O O . ARG A 1 90 ? -24.605 -2.395 34.546 1.00 87.00 90 ARG A O 1
ATOM 745 N N . GLU A 1 91 ? -24.890 -3.044 32.418 1.00 88.31 91 GLU A N 1
ATOM 746 C CA . GLU A 1 91 ? -26.357 -3.078 32.454 1.00 88.31 91 GLU A CA 1
ATOM 747 C C . GLU A 1 91 ? -26.869 -4.104 33.467 1.00 88.31 91 GLU A C 1
ATOM 749 O O . GLU A 1 91 ? -27.748 -3.790 34.273 1.00 88.31 91 GLU A O 1
ATOM 754 N N . GLU A 1 92 ? -26.262 -5.291 33.504 1.00 90.88 92 GLU A N 1
ATOM 755 C CA . GLU A 1 92 ? -26.635 -6.336 34.456 1.00 90.88 92 GLU A CA 1
ATOM 756 C C . GLU A 1 92 ? -26.366 -5.925 35.914 1.00 90.88 92 GLU A C 1
ATOM 758 O O . GLU A 1 92 ? -27.212 -6.128 36.790 1.00 90.88 92 GLU A O 1
ATOM 763 N N . LEU A 1 93 ? -25.225 -5.284 36.191 1.00 88.38 93 LEU A N 1
ATOM 764 C CA . LEU A 1 93 ? -24.927 -4.717 37.512 1.00 88.38 93 LEU A CA 1
ATOM 765 C C . LEU A 1 93 ? -25.904 -3.599 37.888 1.00 88.38 93 LEU A C 1
ATOM 767 O O . LEU A 1 93 ? -26.401 -3.568 39.014 1.00 88.38 93 LEU A O 1
ATOM 771 N N . SER A 1 94 ? -26.228 -2.714 36.944 1.00 87.88 94 SER A N 1
ATOM 772 C CA . SER A 1 94 ? -27.198 -1.633 37.154 1.00 87.88 94 SER A CA 1
ATOM 773 C C . SER A 1 94 ? -28.583 -2.178 37.515 1.00 87.88 94 SER A C 1
ATOM 775 O O . SER A 1 94 ? -29.230 -1.702 38.455 1.00 87.88 94 SER A O 1
ATOM 777 N N . ARG A 1 95 ? -29.015 -3.239 36.819 1.00 91.25 95 ARG A N 1
ATOM 778 C CA . ARG A 1 95 ? -30.272 -3.941 37.091 1.00 91.25 95 ARG A CA 1
ATOM 779 C C . ARG A 1 95 ? -30.284 -4.523 38.504 1.00 91.25 95 ARG A C 1
ATOM 781 O O . ARG A 1 95 ? -31.240 -4.275 39.240 1.00 91.25 95 ARG A O 1
ATOM 788 N N . LYS A 1 96 ? -29.227 -5.243 38.898 1.00 91.06 96 LYS A N 1
ATOM 789 C CA . LYS A 1 96 ? -29.091 -5.816 40.250 1.00 91.06 96 LYS A CA 1
ATOM 790 C C . LYS A 1 96 ? -29.097 -4.739 41.334 1.00 91.06 96 LYS A C 1
ATOM 792 O O . LYS A 1 96 ? -29.836 -4.868 42.304 1.00 91.06 96 LYS A O 1
ATOM 797 N N . ALA A 1 97 ? -28.357 -3.647 41.138 1.00 87.75 97 ALA A N 1
ATOM 798 C CA . ALA A 1 97 ? -28.321 -2.529 42.078 1.00 87.75 97 ALA A CA 1
ATOM 799 C C . ALA A 1 97 ? -29.696 -1.856 42.239 1.00 87.75 97 ALA A C 1
ATOM 801 O O . ALA A 1 97 ? -30.078 -1.479 43.344 1.00 87.75 97 ALA A O 1
ATOM 802 N N . ARG A 1 98 ? -30.470 -1.725 41.151 1.00 89.00 98 ARG A N 1
ATOM 803 C CA . ARG A 1 98 ? -31.832 -1.171 41.207 1.00 89.00 98 ARG A CA 1
ATOM 804 C C . ARG A 1 98 ? -32.787 -2.061 42.002 1.00 89.00 98 ARG A C 1
ATOM 806 O O . ARG A 1 98 ? -33.553 -1.533 42.799 1.00 89.00 98 ARG A O 1
ATOM 813 N N . ILE A 1 99 ? -32.729 -3.377 41.791 1.00 92.38 99 ILE A N 1
ATOM 814 C CA . ILE A 1 99 ? -33.549 -4.341 42.540 1.00 92.38 99 ILE A CA 1
ATOM 815 C C . ILE A 1 99 ? -33.193 -4.283 44.025 1.00 92.38 99 ILE A C 1
ATOM 817 O O . ILE A 1 99 ? -34.079 -4.110 44.852 1.00 92.38 99 ILE A O 1
ATOM 821 N N . LEU A 1 100 ? -31.901 -4.330 44.356 1.00 88.88 100 LEU A N 1
ATOM 822 C CA . LEU A 1 100 ? -31.448 -4.297 45.744 1.00 88.88 100 LEU A CA 1
ATOM 823 C C . LEU A 1 100 ? -31.873 -3.004 46.460 1.00 88.88 100 LEU A C 1
ATOM 825 O O . LEU A 1 100 ? -32.378 -3.067 47.575 1.00 88.88 100 LEU A O 1
ATOM 829 N N . ARG A 1 101 ? -31.755 -1.841 45.800 1.00 87.25 101 ARG A N 1
ATOM 830 C CA . ARG A 1 101 ? -32.272 -0.566 46.330 1.00 87.25 101 ARG A CA 1
ATOM 831 C C . ARG A 1 101 ? -33.774 -0.611 46.608 1.00 87.25 101 ARG A C 1
ATOM 833 O O . ARG A 1 101 ? -34.216 -0.064 47.615 1.00 87.25 101 ARG A O 1
ATOM 840 N N . HIS A 1 102 ? -34.554 -1.241 45.730 1.00 91.12 102 HIS A N 1
ATOM 841 C CA . HIS A 1 102 ? -36.000 -1.341 45.904 1.00 91.12 102 HIS A CA 1
ATOM 842 C C . HIS A 1 102 ? -36.371 -2.223 47.101 1.00 91.12 102 HIS A C 1
ATOM 844 O O . HIS A 1 102 ? -37.105 -1.767 47.972 1.00 91.12 102 HIS A O 1
ATOM 850 N N . GLU A 1 103 ? -35.805 -3.429 47.185 1.00 92.50 103 GLU A N 1
ATOM 851 C CA . GLU A 1 103 ? -36.020 -4.355 48.307 1.00 92.50 103 GLU A CA 1
ATOM 852 C C . GLU A 1 103 ? -35.606 -3.732 49.645 1.00 92.50 103 GLU A C 1
ATOM 854 O O . GLU A 1 103 ? -36.345 -3.795 50.623 1.00 92.50 103 GLU A O 1
ATOM 859 N N . MET A 1 104 ? -34.461 -3.044 49.673 1.00 89.31 104 MET A N 1
ATOM 860 C CA . MET A 1 104 ? -33.991 -2.342 50.868 1.00 89.31 104 MET A CA 1
ATOM 861 C C . MET A 1 104 ? -34.959 -1.231 51.296 1.00 89.31 104 MET A C 1
ATOM 863 O O . MET A 1 104 ? -35.254 -1.088 52.477 1.00 89.31 104 MET A O 1
ATOM 867 N N . THR A 1 105 ? -35.515 -0.485 50.335 1.00 89.00 105 THR A N 1
ATOM 868 C CA . THR A 1 105 ? -36.529 0.548 50.614 1.00 89.00 105 THR A CA 1
ATOM 869 C C . THR A 1 105 ? -37.796 -0.059 51.219 1.00 89.00 105 THR A C 1
ATOM 871 O O . THR A 1 105 ? -38.355 0.495 52.164 1.00 89.00 105 THR A O 1
ATOM 874 N N . LEU A 1 106 ? -38.252 -1.200 50.691 1.00 92.12 106 LEU A N 1
ATOM 875 C CA . LEU A 1 106 ? -39.410 -1.914 51.232 1.00 92.12 106 LEU A CA 1
ATOM 876 C C . LEU A 1 106 ? -39.139 -2.409 52.656 1.00 92.12 106 LEU A C 1
ATOM 878 O O . LEU A 1 106 ? -39.972 -2.203 53.534 1.00 92.12 106 LEU A O 1
ATOM 882 N N . LEU A 1 107 ? -37.971 -3.010 52.896 1.00 90.50 107 LEU A N 1
ATOM 883 C CA . LEU A 1 107 ? -37.582 -3.511 54.213 1.00 90.50 107 LEU A CA 1
ATOM 884 C C . LEU A 1 107 ? -37.484 -2.387 55.252 1.00 90.50 107 LEU A C 1
ATOM 886 O O . LEU A 1 107 ? -38.039 -2.523 56.338 1.00 90.50 107 LEU A O 1
ATOM 890 N N . ASN A 1 108 ? -36.868 -1.256 54.904 1.00 90.19 108 ASN A N 1
ATOM 891 C CA . ASN A 1 108 ? -36.794 -0.092 55.790 1.00 90.19 108 ASN A CA 1
ATOM 892 C C . ASN A 1 108 ? -38.184 0.419 56.176 1.00 90.19 108 ASN A C 1
ATOM 894 O O . ASN A 1 108 ? -38.430 0.708 57.343 1.00 90.19 108 ASN A O 1
ATOM 898 N N . ARG A 1 109 ? -39.126 0.435 55.227 1.00 88.88 109 ARG A N 1
ATOM 899 C CA . ARG A 1 109 ? -40.519 0.794 55.511 1.00 88.88 109 ARG A CA 1
ATOM 900 C C . ARG A 1 109 ? -41.198 -0.191 56.469 1.00 88.88 109 ARG A C 1
ATOM 902 O O . ARG A 1 109 ? -42.009 0.225 57.287 1.00 88.88 109 ARG A O 1
ATOM 909 N N . TYR A 1 110 ? -40.895 -1.487 56.385 1.00 89.50 110 TYR A N 1
ATOM 910 C CA . TYR A 1 110 ? -41.408 -2.468 57.348 1.00 89.50 110 TYR A CA 1
ATOM 911 C C . TYR A 1 110 ? -40.804 -2.289 58.744 1.00 89.50 110 TYR A C 1
ATOM 913 O O . TYR A 1 110 ? -41.535 -2.399 59.724 1.00 89.50 110 TYR A O 1
ATOM 921 N N . ILE A 1 111 ? -39.508 -1.974 58.839 1.00 88.62 111 ILE A N 1
ATOM 922 C CA . ILE A 1 111 ? -38.840 -1.664 60.114 1.00 88.62 111 ILE A CA 1
ATOM 923 C C . ILE A 1 111 ? -39.532 -0.476 60.797 1.00 88.62 111 ILE A C 1
ATOM 925 O O . ILE A 1 111 ? -39.904 -0.578 61.964 1.00 88.62 111 ILE A O 1
ATOM 929 N N . GLU A 1 112 ? -39.796 0.600 60.047 1.00 86.69 112 GLU A N 1
ATOM 930 C CA . GLU A 1 112 ? -40.527 1.777 60.542 1.00 86.69 112 GLU A CA 1
ATOM 931 C C . GLU A 1 112 ? -41.927 1.427 61.076 1.00 86.69 112 GLU A C 1
ATOM 933 O O . GLU A 1 112 ? -42.362 1.986 62.080 1.00 86.69 112 GLU A O 1
ATOM 938 N N . LEU A 1 113 ? -42.633 0.490 60.432 1.00 89.25 113 LEU A N 1
ATOM 939 C CA . LEU A 1 113 ? -43.973 0.060 60.849 1.00 89.25 113 LEU A CA 1
ATOM 940 C C . LEU A 1 113 ? -43.970 -0.883 62.066 1.00 89.25 113 LEU A C 1
ATOM 942 O O . LEU A 1 113 ? -44.959 -0.909 62.797 1.00 89.25 113 LEU A O 1
ATOM 946 N N . CYS A 1 114 ? -42.902 -1.656 62.289 1.00 87.75 114 CYS A N 1
ATOM 947 C CA . CYS A 1 114 ? -42.782 -2.560 63.441 1.00 87.75 114 CYS A CA 1
ATOM 948 C C . CYS A 1 114 ? -42.531 -1.821 64.766 1.00 87.75 114 CYS A C 1
ATOM 950 O O . CYS A 1 114 ? -42.886 -2.350 65.817 1.00 87.75 114 CYS A O 1
ATOM 952 N N . GLY A 1 115 ? -41.932 -0.623 64.730 1.00 78.75 115 GLY A N 1
ATOM 953 C CA . GLY A 1 115 ? -41.687 0.196 65.926 1.00 78.75 115 GLY A CA 1
ATOM 954 C C . GLY A 1 115 ? -40.680 -0.397 66.922 1.00 78.75 115 GLY A C 1
ATOM 955 O O . GLY A 1 115 ? -40.665 0.004 68.083 1.00 78.75 115 GLY A O 1
ATOM 956 N N . ASP A 1 116 ? -39.863 -1.358 66.489 1.00 81.50 116 ASP A N 1
ATOM 957 C CA . ASP A 1 116 ? -38.819 -1.981 67.303 1.00 81.50 116 ASP A CA 1
ATOM 958 C C . ASP A 1 116 ? -37.523 -1.160 67.215 1.00 81.50 116 ASP A C 1
ATOM 960 O O . ASP A 1 116 ? -36.856 -1.149 66.180 1.00 81.50 116 ASP A O 1
ATOM 964 N N . GLU A 1 117 ? -37.154 -0.477 68.304 1.00 77.25 117 GLU A N 1
ATOM 965 C CA . GLU A 1 117 ? -35.944 0.360 68.379 1.00 77.25 117 GLU A CA 1
ATOM 966 C C . GLU A 1 117 ? -34.634 -0.429 68.199 1.00 77.25 117 GLU A C 1
ATOM 968 O O . GLU A 1 117 ? -33.587 0.167 67.936 1.00 77.25 117 GLU A O 1
ATOM 973 N N . SER A 1 118 ? -34.667 -1.763 68.314 1.00 82.94 118 SER A N 1
ATOM 974 C CA . SER A 1 118 ? -33.492 -2.604 68.072 1.00 82.94 118 SER A CA 1
ATOM 975 C C . SER A 1 118 ? -33.170 -2.791 66.582 1.00 82.94 118 SER A C 1
ATOM 977 O O . SER A 1 118 ? -32.041 -3.155 66.241 1.00 82.94 118 SER A O 1
ATOM 979 N N . LEU A 1 119 ? -34.124 -2.514 65.683 1.00 82.44 119 LEU A N 1
ATOM 980 C CA . LEU A 1 119 ? -33.960 -2.654 64.237 1.00 82.44 119 LEU A CA 1
ATOM 981 C C . LEU A 1 119 ? -33.613 -1.306 63.592 1.00 82.44 119 LEU A C 1
ATOM 983 O O . LEU A 1 119 ? -34.375 -0.345 63.645 1.00 82.44 119 LEU A O 1
ATOM 987 N N . GLN A 1 120 ? -32.455 -1.245 62.933 1.00 82.12 120 GLN A N 1
ATOM 988 C CA . GLN A 1 120 ? -31.978 -0.050 62.232 1.00 82.12 120 GLN A CA 1
ATOM 989 C C . GLN A 1 120 ? -32.284 -0.150 60.727 1.00 82.12 120 GLN A C 1
ATOM 991 O O . GLN A 1 120 ? -32.057 -1.213 60.138 1.00 82.12 120 GLN A O 1
ATOM 996 N N . PRO A 1 121 ? -32.745 0.936 60.074 1.00 83.56 121 PRO A N 1
ATOM 997 C CA . PRO A 1 121 ? -32.861 0.986 58.622 1.00 83.56 121 PRO A CA 1
ATOM 998 C C . PRO A 1 121 ? -31.520 0.690 57.944 1.00 83.56 121 PRO A C 1
ATOM 1000 O O . PRO A 1 121 ? -30.479 1.232 58.313 1.00 83.56 121 PRO A O 1
ATOM 1003 N N . LEU A 1 122 ? -31.550 -0.150 56.914 1.00 84.12 122 LEU A N 1
ATOM 1004 C CA . LEU A 1 122 ? -30.386 -0.443 56.091 1.00 84.12 122 LEU A CA 1
ATOM 1005 C C . LEU A 1 122 ? -30.110 0.736 55.159 1.00 84.12 122 LEU A C 1
ATOM 1007 O O . LEU A 1 122 ? -30.987 1.176 54.414 1.00 84.12 122 LEU A O 1
ATOM 1011 N N . VAL A 1 123 ? -28.874 1.221 55.158 1.00 81.00 123 VAL A N 1
ATOM 1012 C CA . VAL A 1 123 ? -28.399 2.254 54.235 1.00 81.00 123 VAL A CA 1
ATOM 1013 C C . VAL A 1 123 ? -27.162 1.712 53.536 1.00 81.00 123 VAL A C 1
ATOM 1015 O O . 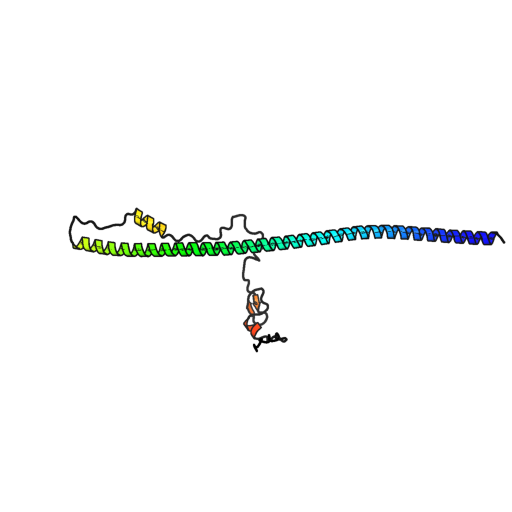VAL A 1 123 ? -26.362 0.999 54.141 1.00 81.00 123 VAL A O 1
ATOM 1018 N N . PHE A 1 124 ? -27.011 2.011 52.247 1.00 78.25 124 PHE A N 1
ATOM 1019 C CA . PHE A 1 124 ? -25.741 1.743 51.586 1.00 78.25 124 PHE A CA 1
ATOM 1020 C C . PHE A 1 124 ? -24.690 2.691 52.130 1.00 78.25 124 PHE A C 1
ATOM 1022 O O . PHE A 1 124 ? -24.956 3.882 52.280 1.00 78.25 124 PHE A O 1
ATOM 1029 N N . ASP A 1 125 ? -23.497 2.164 52.363 1.00 76.56 125 ASP A N 1
ATOM 1030 C CA . ASP A 1 125 ? -22.364 3.015 52.677 1.00 76.56 125 ASP A CA 1
ATOM 1031 C C . ASP A 1 125 ? -22.076 3.967 51.502 1.00 76.56 125 ASP A C 1
ATOM 1033 O O . ASP A 1 125 ? -22.253 3.593 50.331 1.00 76.56 125 ASP A O 1
ATOM 1037 N N . GLU A 1 126 ? -21.625 5.185 51.802 1.00 76.25 126 GLU A N 1
ATOM 1038 C CA . GLU A 1 126 ? -21.258 6.196 50.792 1.00 76.25 126 GLU A CA 1
ATOM 1039 C C . GLU A 1 126 ? -20.233 5.612 49.800 1.00 76.25 126 GLU A C 1
ATOM 1041 O O . GLU A 1 126 ? -20.336 5.800 48.582 1.00 76.25 126 GLU A O 1
ATOM 1046 N N . ASP A 1 127 ? -19.318 4.786 50.314 1.00 78.44 127 ASP A N 1
ATOM 1047 C CA . ASP A 1 127 ? -18.289 4.081 49.550 1.00 78.44 127 ASP A CA 1
ATOM 1048 C C . ASP A 1 127 ? -18.864 3.059 48.556 1.00 78.44 127 ASP A C 1
ATOM 1050 O O . ASP A 1 127 ? -18.348 2.889 47.442 1.00 78.44 127 ASP A O 1
ATOM 1054 N N . PHE A 1 128 ? -19.962 2.386 48.913 1.00 78.25 128 PHE A N 1
ATOM 1055 C CA . PHE A 1 128 ? -20.615 1.414 48.036 1.00 78.25 128 PHE A CA 1
ATOM 1056 C C . PHE A 1 128 ? -21.309 2.111 46.862 1.00 78.25 128 PHE A C 1
ATOM 1058 O O . PHE A 1 128 ? -21.179 1.690 45.706 1.00 78.25 128 PHE A O 1
ATOM 1065 N N . ASP A 1 129 ? -22.013 3.210 47.135 1.00 78.69 129 ASP A N 1
ATOM 1066 C CA . ASP A 1 129 ? -22.730 3.964 46.108 1.00 78.69 129 ASP A CA 1
ATOM 1067 C C . ASP A 1 129 ? -21.754 4.726 45.186 1.00 78.69 129 ASP A C 1
ATOM 1069 O O . ASP A 1 129 ? -21.967 4.802 43.969 1.00 78.69 129 ASP A O 1
ATOM 1073 N N . ALA A 1 130 ? -20.624 5.202 45.726 1.00 81.69 130 ALA A N 1
ATOM 1074 C CA . ALA A 1 130 ? -19.507 5.741 44.949 1.00 81.69 130 ALA A CA 1
ATOM 1075 C C . ALA A 1 130 ? -18.885 4.681 44.021 1.00 81.69 130 ALA A C 1
ATOM 1077 O O . ALA A 1 130 ? -18.708 4.930 42.821 1.00 81.69 130 ALA A O 1
ATOM 1078 N N . SER A 1 131 ? -18.637 3.475 44.540 1.00 83.44 131 SER A N 1
ATOM 1079 C CA . SER A 1 131 ? -18.101 2.344 43.770 1.00 83.44 131 SER A CA 1
ATOM 1080 C C . SER A 1 131 ? -19.035 1.937 42.627 1.00 83.44 131 SER A C 1
ATOM 1082 O O . SER A 1 131 ? -18.595 1.761 41.487 1.00 83.44 131 SER A O 1
ATOM 1084 N N . LEU A 1 132 ? -20.346 1.865 42.883 1.00 81.56 132 LEU A N 1
ATOM 1085 C CA . LEU A 1 132 ? -21.345 1.600 41.845 1.00 81.56 132 LEU A CA 1
ATOM 1086 C C . LEU A 1 132 ? -21.372 2.698 40.781 1.00 81.56 132 LEU A C 1
ATOM 1088 O O . LEU A 1 132 ? -21.382 2.388 39.591 1.00 81.56 132 LEU A O 1
ATOM 1092 N N . LYS A 1 133 ? -21.347 3.977 41.172 1.00 82.06 133 LYS A N 1
ATOM 1093 C CA . LYS A 1 133 ? -21.305 5.101 40.219 1.00 82.06 133 LYS A CA 1
ATOM 1094 C C . LYS A 1 133 ? -20.058 5.059 39.341 1.00 82.06 133 LYS A C 1
ATOM 1096 O O . LYS A 1 133 ? -20.142 5.399 38.163 1.00 82.06 133 LYS A O 1
ATOM 1101 N N . GLN A 1 134 ? -18.917 4.635 39.882 1.00 82.19 134 GLN A N 1
ATOM 1102 C CA . GLN A 1 134 ? -17.672 4.509 39.128 1.00 82.19 134 GLN A CA 1
ATOM 1103 C C . GLN A 1 134 ? -17.704 3.339 38.138 1.00 82.19 134 GLN A C 1
ATOM 1105 O O . GLN A 1 134 ? -17.386 3.534 36.965 1.00 82.19 134 GLN A O 1
ATOM 1110 N N . LEU A 1 135 ? -18.157 2.159 38.571 1.00 76.56 135 LEU A N 1
ATOM 1111 C CA . LEU A 1 135 ? -18.321 0.978 37.710 1.00 76.56 135 LEU A CA 1
ATOM 1112 C C . LEU A 1 135 ? -19.377 1.190 36.618 1.00 76.56 135 LEU A C 1
ATOM 1114 O O . LEU A 1 135 ? -19.280 0.643 35.521 1.00 76.56 135 LEU A O 1
ATOM 1118 N N . LEU A 1 136 ? -20.388 2.007 36.914 1.00 76.75 136 LEU A N 1
ATOM 1119 C CA . LEU A 1 136 ? -21.436 2.393 35.985 1.00 76.75 136 LEU A CA 1
ATOM 1120 C C . LEU A 1 136 ? -21.083 3.650 35.183 1.00 76.75 136 LEU A C 1
ATOM 1122 O O . LEU A 1 136 ? -21.996 4.205 34.574 1.00 76.75 136 LEU A O 1
ATOM 1126 N N . ARG A 1 137 ? -19.830 4.119 35.112 1.00 76.44 137 ARG A N 1
ATOM 1127 C CA . ARG A 1 137 ? -19.491 5.166 34.134 1.00 76.44 137 ARG A CA 1
ATOM 1128 C C . ARG A 1 137 ? -19.439 4.579 32.722 1.00 76.44 137 ARG A C 1
ATOM 1130 O O . ARG A 1 137 ? -18.918 3.480 32.539 1.00 76.44 137 ARG A O 1
ATOM 1137 N N . PRO A 1 138 ? -19.967 5.285 31.705 1.00 64.88 138 PRO A N 1
ATOM 1138 C CA . PRO A 1 138 ? -19.692 4.931 30.322 1.00 64.88 138 PRO A CA 1
ATOM 1139 C C . PRO A 1 138 ? -18.187 4.958 30.094 1.00 64.88 138 PRO A C 1
ATOM 1141 O O . PRO A 1 138 ? -17.524 5.921 30.482 1.00 64.88 138 PRO A O 1
ATOM 1144 N N . PHE A 1 139 ? -17.660 3.911 29.465 1.00 61.62 139 PHE A N 1
ATOM 1145 C CA . PHE A 1 139 ? -16.297 3.958 28.965 1.00 61.62 139 PHE A CA 1
ATOM 1146 C C . PHE A 1 139 ? -16.227 5.108 27.947 1.00 61.62 139 PHE A C 1
ATOM 1148 O O . PHE A 1 139 ? -17.088 5.164 27.060 1.00 61.62 139 PHE A O 1
ATOM 1155 N N . PRO A 1 140 ? -15.294 6.066 28.083 1.00 60.44 140 PRO A N 1
ATOM 1156 C CA . PRO A 1 140 ? -15.146 7.109 27.083 1.00 60.44 140 PRO A CA 1
ATOM 1157 C C . PRO A 1 140 ? -14.818 6.424 25.758 1.00 60.44 140 PRO A C 1
ATOM 1159 O O . PRO A 1 140 ? -13.862 5.653 25.680 1.00 60.44 140 PRO A O 1
ATOM 1162 N N . LEU A 1 141 ? -15.632 6.663 24.724 1.00 57.38 141 LEU A N 1
ATOM 1163 C CA . LEU A 1 141 ? -15.275 6.239 23.375 1.00 57.38 141 LEU A CA 1
ATOM 1164 C C . LEU A 1 141 ? -13.896 6.839 23.085 1.00 57.38 141 LEU A C 1
ATOM 1166 O O . LEU A 1 141 ? -13.748 8.057 23.246 1.00 57.38 141 LEU A O 1
ATOM 1170 N N . PRO A 1 142 ? -12.887 6.039 22.701 1.00 55.09 142 PRO A N 1
ATOM 1171 C CA . PRO A 1 142 ? -11.648 6.615 22.226 1.00 55.09 142 PRO A CA 1
ATOM 1172 C C . PRO A 1 142 ? -12.013 7.433 20.988 1.00 55.09 142 PRO A C 1
ATOM 1174 O O . PRO A 1 142 ? -12.346 6.884 19.938 1.00 55.09 142 PRO A O 1
ATOM 1177 N N . MET A 1 143 ? -12.018 8.763 21.120 1.00 52.25 143 MET A N 1
ATOM 1178 C CA . MET A 1 143 ? -11.916 9.608 19.940 1.00 52.25 143 MET A CA 1
ATOM 1179 C C . MET A 1 143 ? -10.631 9.193 19.225 1.00 52.25 143 MET A C 1
ATOM 1181 O O . MET A 1 143 ? -9.658 8.869 19.913 1.00 52.25 143 MET A O 1
ATOM 1185 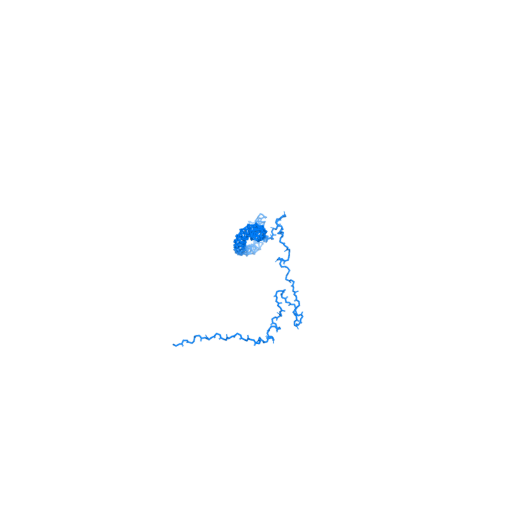N N . PRO A 1 144 ? -10.596 9.177 17.883 1.00 55.59 144 PRO A N 1
ATOM 1186 C CA . PRO A 1 144 ? -9.350 8.954 17.171 1.00 55.59 144 PRO A CA 1
ATOM 1187 C C . PRO A 1 144 ? -8.351 10.013 17.649 1.00 55.59 144 PRO A C 1
ATOM 1189 O O . PRO A 1 144 ? -8.466 11.194 17.322 1.00 55.59 144 PRO A O 1
ATOM 1192 N N . VAL A 1 145 ? -7.411 9.600 18.500 1.00 54.62 145 VAL A N 1
ATOM 1193 C CA . VAL A 1 145 ? -6.327 10.454 18.969 1.00 54.62 145 VAL A CA 1
ATOM 1194 C C . VAL A 1 145 ? -5.387 10.554 17.786 1.00 54.62 145 VAL A C 1
ATOM 1196 O O . VAL A 1 145 ? -4.573 9.666 17.568 1.00 54.62 145 VAL A O 1
ATOM 1199 N N . ILE A 1 146 ? -5.550 11.595 16.975 1.00 57.16 146 ILE A N 1
ATOM 1200 C CA . ILE A 1 146 ? -4.558 11.959 15.968 1.00 57.16 146 ILE A CA 1
ATOM 1201 C C . ILE A 1 146 ? -3.416 12.618 16.751 1.00 57.16 146 ILE A C 1
ATOM 1203 O O . ILE A 1 146 ? -3.630 13.698 17.313 1.00 57.16 146 ILE A O 1
ATOM 1207 N N . PRO A 1 147 ? -2.225 11.997 16.851 1.00 54.22 147 PRO A N 1
ATOM 1208 C CA . PRO A 1 147 ? -1.096 12.616 17.529 1.00 54.22 147 PRO A CA 1
ATOM 1209 C C . PRO A 1 147 ? -0.779 13.970 16.873 1.00 54.22 147 PRO A C 1
ATOM 1211 O O . PRO A 1 147 ? -0.777 14.050 15.638 1.00 54.22 147 PRO A O 1
ATOM 1214 N N . PRO A 1 148 ? -0.488 15.035 17.643 1.00 48.09 148 PRO A N 1
ATOM 1215 C CA . PRO A 1 148 ? -0.074 16.314 17.079 1.00 48.09 148 PRO A CA 1
ATOM 1216 C C . PRO A 1 148 ? 1.274 16.124 16.364 1.00 48.09 148 PRO A C 1
ATOM 1218 O O . PRO A 1 148 ? 2.321 16.045 16.996 1.00 48.09 148 PRO A O 1
ATOM 1221 N N . GLY A 1 149 ? 1.231 1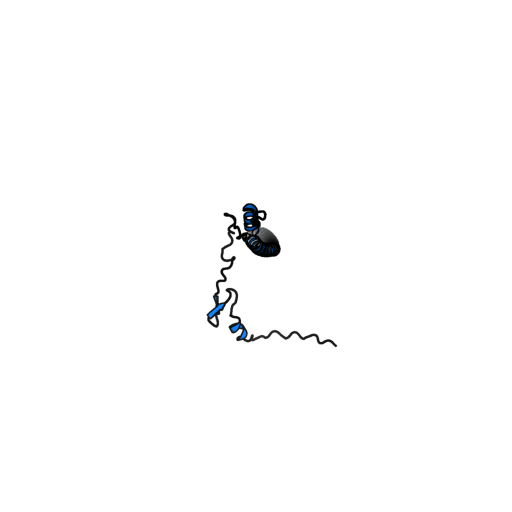5.961 15.039 1.00 54.72 149 GLY A N 1
ATOM 1222 C CA . GLY A 1 149 ? 2.390 15.634 14.193 1.00 54.72 149 GLY A CA 1
ATOM 1223 C C . GLY A 1 149 ? 2.150 14.483 13.208 1.00 54.72 149 GLY A C 1
ATOM 1224 O O . GLY A 1 149 ? 2.814 14.421 12.180 1.00 54.72 149 GLY A O 1
ATOM 1225 N N . PHE A 1 150 ? 1.148 13.638 13.464 1.00 51.91 150 PHE A N 1
ATOM 1226 C CA . PHE A 1 150 ? 0.680 12.562 12.575 1.00 51.91 150 PHE A CA 1
ATOM 1227 C C . PHE A 1 150 ? -0.545 12.986 11.753 1.00 51.91 150 PHE A C 1
ATOM 1229 O O . PHE A 1 150 ? -1.348 12.155 11.332 1.00 51.91 150 PHE A O 1
ATOM 1236 N N . LEU A 1 151 ? -0.695 14.290 11.492 1.00 53.62 151 LEU A N 1
ATOM 1237 C CA . LEU A 1 151 ? -1.516 14.710 10.364 1.00 53.62 151 LEU A CA 1
ATOM 1238 C C . LEU A 1 151 ? -0.860 14.105 9.121 1.00 53.62 151 LEU A C 1
ATOM 1240 O O . LEU A 1 151 ? 0.294 14.441 8.833 1.00 53.62 151 LEU A O 1
ATOM 1244 N N . PRO A 1 152 ? -1.540 13.212 8.387 1.00 47.94 152 PRO A N 1
ATOM 1245 C CA . PRO A 1 152 ? -0.975 12.732 7.151 1.00 47.94 152 PRO A CA 1
ATOM 1246 C C . PRO A 1 152 ? -0.733 13.965 6.271 1.00 47.94 152 PRO A C 1
ATOM 1248 O O . PRO A 1 152 ? -1.663 14.722 6.002 1.00 47.94 152 PRO A O 1
ATOM 1251 N N . LYS A 1 153 ? 0.485 14.141 5.742 1.00 51.81 153 LYS A N 1
ATOM 1252 C CA . LYS A 1 153 ? 0.752 14.994 4.560 1.00 51.81 153 LYS A CA 1
ATOM 1253 C C . LYS A 1 153 ? 0.045 14.462 3.298 1.00 51.81 153 LYS A C 1
ATOM 1255 O O . LYS A 1 153 ? 0.422 14.775 2.174 1.00 51.81 153 LYS A O 1
ATOM 1260 N N . TRP A 1 154 ? -0.971 13.630 3.472 1.00 49.81 154 TRP A N 1
ATOM 1261 C CA . TRP A 1 154 ? -1.871 13.232 2.420 1.00 49.81 154 TRP A CA 1
ATOM 1262 C C . TRP A 1 154 ? -2.814 14.413 2.232 1.00 49.81 154 TRP A C 1
ATOM 1264 O O . TRP A 1 154 ? -3.337 14.938 3.220 1.00 49.81 154 TRP A O 1
ATOM 1274 N N . PRO A 1 155 ? -3.033 14.881 0.998 1.00 43.53 155 PRO A N 1
ATOM 1275 C CA . PRO A 1 155 ? -4.000 15.936 0.783 1.00 43.53 155 PRO A CA 1
ATOM 1276 C C . PRO A 1 155 ? -5.341 15.480 1.376 1.00 43.53 155 PRO A C 1
ATOM 1278 O O . PRO A 1 155 ? -5.829 14.389 1.068 1.00 43.53 155 PRO A O 1
ATOM 1281 N N . LEU A 1 156 ? -5.955 16.333 2.206 1.00 48.78 156 LEU A N 1
ATOM 1282 C CA . LEU A 1 156 ? -7.303 16.170 2.780 1.00 48.78 156 LEU A CA 1
ATOM 1283 C C . LEU A 1 156 ? -8.406 15.906 1.723 1.00 48.78 156 LEU A C 1
ATOM 1285 O O . LEU A 1 156 ? -9.582 15.799 2.050 1.00 48.78 156 LEU A O 1
ATOM 1289 N N . SER A 1 157 ? -8.056 15.800 0.441 1.00 49.84 157 SER A N 1
ATOM 1290 C CA . SER A 1 157 ? -8.921 15.332 -0.635 1.00 49.84 157 SER A CA 1
ATOM 1291 C C . SER A 1 157 ? -9.247 13.832 -0.566 1.00 49.84 157 SER A C 1
ATOM 1293 O O . SER A 1 157 ? -10.247 13.425 -1.164 1.00 49.84 157 SER A O 1
ATOM 1295 N N . PHE A 1 158 ? -8.458 13.014 0.148 1.00 47.06 158 PHE A N 1
ATOM 1296 C CA . PHE A 1 158 ? -8.680 11.561 0.241 1.00 47.06 158 PHE A CA 1
ATOM 1297 C C . PHE A 1 158 ? -9.521 11.114 1.445 1.00 47.06 158 PHE A C 1
ATOM 1299 O O . PHE A 1 158 ? -10.253 10.131 1.326 1.00 47.06 158 PHE A O 1
ATOM 1306 N N . ILE A 1 159 ? -9.511 11.857 2.555 1.00 49.62 159 ILE A N 1
ATOM 1307 C CA . ILE A 1 159 ? -10.387 11.597 3.706 1.00 49.62 159 ILE A CA 1
ATOM 1308 C C . ILE A 1 159 ? -11.692 12.357 3.459 1.00 49.62 159 ILE A C 1
ATOM 1310 O O . ILE A 1 159 ? -11.762 13.576 3.563 1.00 49.62 159 ILE A O 1
ATOM 1314 N N . SER A 1 160 ? -12.691 11.613 2.994 1.00 47.81 160 SER A N 1
ATOM 1315 C CA . SER A 1 160 ? -14.046 12.024 2.624 1.00 47.81 160 SER A CA 1
ATOM 1316 C C . SER A 1 160 ? -14.519 13.403 3.122 1.00 47.81 160 SER A C 1
ATOM 1318 O O . SER A 1 160 ? -15.064 13.543 4.210 1.00 47.81 160 SER A O 1
ATOM 1320 N N . ASN A 1 161 ? -14.542 14.372 2.212 1.00 45.03 161 ASN A N 1
ATOM 1321 C CA . ASN A 1 161 ? -15.828 14.982 1.916 1.00 45.03 161 ASN A CA 1
ATOM 1322 C C . ASN A 1 161 ? -16.408 14.178 0.754 1.00 45.03 161 ASN A C 1
ATOM 1324 O O . ASN A 1 161 ? -15.844 14.164 -0.348 1.00 45.03 161 ASN A O 1
ATOM 1328 N N . SER A 1 162 ? -17.522 13.484 0.970 1.00 53.91 162 SER A N 1
ATOM 1329 C CA . SER A 1 162 ? -18.397 13.074 -0.125 1.00 53.91 162 SER A CA 1
ATOM 1330 C C . SER A 1 162 ? -18.951 14.349 -0.768 1.00 53.91 162 SER A C 1
ATOM 1332 O O . SER A 1 162 ? -20.101 14.717 -0.553 1.00 53.91 162 SER A O 1
ATOM 1334 N N . LYS A 1 163 ? -18.104 15.071 -1.519 1.00 61.03 163 LYS A N 1
ATOM 1335 C CA . LYS A 1 163 ? -18.513 16.165 -2.394 1.00 61.03 163 LYS A CA 1
ATOM 1336 C C . LYS A 1 163 ? -19.449 15.533 -3.402 1.00 61.03 163 LYS A C 1
ATOM 1338 O O . LYS A 1 163 ? -19.015 14.862 -4.338 1.00 61.03 163 LYS A O 1
ATOM 1343 N N . MET A 1 164 ? -20.738 15.650 -3.130 1.00 81.62 164 MET A N 1
ATOM 1344 C CA . MET A 1 164 ? -21.748 15.279 -4.092 1.00 81.62 164 MET A CA 1
ATOM 1345 C C . MET A 1 164 ? -21.558 16.193 -5.300 1.00 81.62 164 MET A C 1
ATOM 1347 O O . MET A 1 164 ? -21.319 17.390 -5.142 1.00 81.62 164 MET A O 1
ATOM 1351 N N . LYS A 1 165 ? -21.615 15.624 -6.498 1.00 87.94 165 LYS A N 1
ATOM 1352 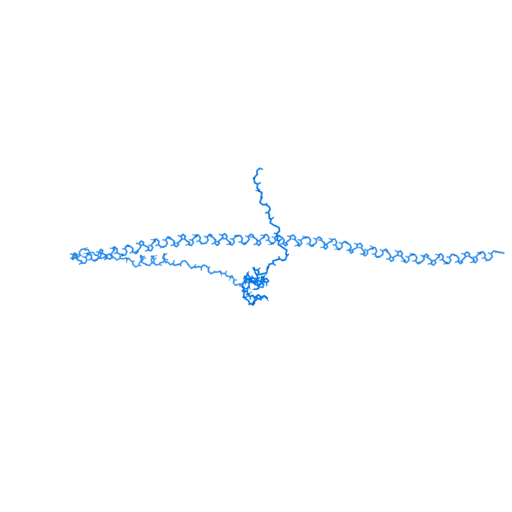C CA . LYS A 1 165 ? -21.733 16.401 -7.732 1.00 87.94 165 LYS A CA 1
ATOM 1353 C C . LYS A 1 165 ? -23.151 16.269 -8.259 1.00 87.94 165 LYS A C 1
ATOM 1355 O O . LYS A 1 165 ? -23.855 15.330 -7.895 1.00 87.94 165 LYS A O 1
ATOM 1360 N N . ASN A 1 166 ? -23.565 17.174 -9.128 1.00 90.12 166 ASN A N 1
ATOM 1361 C CA . ASN A 1 166 ? -24.880 17.082 -9.746 1.00 90.12 166 ASN A CA 1
ATOM 1362 C C . ASN A 1 166 ? -24.817 16.112 -10.933 1.00 90.12 166 ASN A C 1
ATOM 1364 O O . ASN A 1 166 ? -23.845 16.090 -11.686 1.00 90.12 166 ASN A O 1
ATOM 1368 N N . CYS A 1 167 ? -25.842 15.278 -11.083 1.00 87.69 167 CYS A N 1
ATOM 1369 C CA . CYS A 1 167 ? -25.987 14.383 -12.221 1.00 87.69 167 CYS A CA 1
ATOM 1370 C C . CYS A 1 167 ? -26.118 15.192 -13.511 1.00 87.69 167 CYS A C 1
ATOM 1372 O O . CYS A 1 167 ? -26.986 16.052 -13.604 1.00 87.69 167 CYS A O 1
ATOM 1374 N N . GLU A 1 168 ? -25.336 14.850 -14.533 1.00 84.88 168 GLU A N 1
ATOM 1375 C CA . GLU A 1 168 ? -25.336 15.572 -15.816 1.00 84.88 168 GLU A CA 1
ATOM 1376 C C . GLU A 1 168 ? -26.684 15.517 -16.558 1.00 84.88 168 GLU A C 1
ATOM 1378 O O . GLU A 1 168 ? -26.977 16.391 -17.362 1.00 84.88 168 GLU A O 1
ATOM 1383 N N . ALA A 1 169 ? -27.530 14.522 -16.268 1.00 84.56 169 ALA A N 1
ATOM 1384 C CA . ALA A 1 169 ? -28.820 14.347 -16.935 1.00 84.56 169 ALA A CA 1
ATOM 1385 C C . ALA A 1 169 ? -30.001 15.023 -16.215 1.00 84.56 169 ALA A C 1
ATOM 1387 O O . ALA A 1 169 ? -30.934 15.470 -16.872 1.00 84.56 169 ALA A O 1
ATOM 1388 N N . CYS A 1 170 ? -30.005 15.068 -14.877 1.00 89.00 170 CYS A N 1
ATOM 1389 C CA . CYS A 1 170 ? -31.156 15.572 -14.109 1.00 89.00 170 CYS A CA 1
ATOM 1390 C C . CYS A 1 170 ? -30.812 16.558 -12.989 1.00 89.00 170 CYS A C 1
ATOM 1392 O O . CYS A 1 170 ? -31.709 17.009 -12.285 1.00 89.00 170 CYS A O 1
ATOM 1394 N N . GLY A 1 171 ? -29.533 16.847 -12.756 1.00 86.12 171 GLY A N 1
ATOM 1395 C CA . GLY A 1 171 ? -29.084 17.762 -11.707 1.00 86.12 171 GLY A CA 1
ATOM 1396 C C . GLY A 1 171 ? -29.109 17.205 -10.277 1.00 86.12 171 GLY A C 1
ATOM 1397 O O . GLY A 1 171 ? -28.613 17.869 -9.374 1.00 86.12 171 GLY A O 1
ATOM 1398 N N . GLY A 1 172 ? -29.630 15.996 -10.043 1.00 86.50 172 GLY A N 1
ATOM 1399 C CA . GLY A 1 172 ? -29.691 15.402 -8.700 1.00 86.50 172 GLY A CA 1
ATOM 1400 C C . GLY A 1 172 ? -28.308 15.130 -8.096 1.00 86.50 172 GLY A C 1
ATOM 1401 O O . GLY A 1 172 ? -27.375 14.787 -8.823 1.00 86.50 172 GLY A O 1
ATOM 1402 N N . GLN A 1 173 ? -28.170 15.248 -6.773 1.00 88.75 173 GLN A N 1
ATOM 1403 C CA . GLN A 1 173 ? -26.894 15.017 -6.093 1.00 88.75 173 GLN A CA 1
ATOM 1404 C C . GLN A 1 173 ? -26.471 13.537 -6.159 1.00 88.75 173 GLN A C 1
ATOM 1406 O O . GLN A 1 173 ? -27.212 12.638 -5.762 1.00 88.75 173 GLN A O 1
ATOM 1411 N N . ILE A 1 174 ? -25.257 13.280 -6.647 1.00 84.50 174 ILE A N 1
ATOM 1412 C CA . ILE A 1 174 ? -24.660 11.950 -6.812 1.00 84.50 174 ILE A CA 1
ATOM 1413 C C . ILE A 1 174 ? -23.220 11.917 -6.304 1.00 84.50 174 ILE A C 1
ATOM 1415 O O . ILE A 1 174 ? -22.555 12.943 -6.176 1.00 84.50 174 ILE A O 1
ATOM 1419 N N . HIS A 1 175 ? -22.707 10.717 -6.035 1.00 83.19 175 HIS A N 1
ATOM 1420 C CA . HIS A 1 175 ? -21.307 10.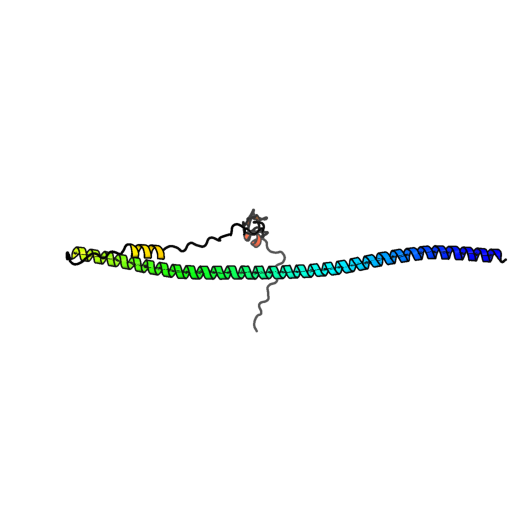532 -5.661 1.00 83.19 175 HIS A CA 1
ATOM 1421 C C . HIS A 1 175 ? -20.363 11.093 -6.744 1.00 83.19 175 HIS A C 1
ATOM 1423 O O . HIS A 1 175 ? -20.591 10.867 -7.933 1.00 83.19 175 HIS A O 1
ATOM 1429 N N . ARG A 1 176 ? -19.275 11.775 -6.346 1.00 81.06 176 ARG A N 1
ATOM 1430 C CA . ARG A 1 176 ? -18.317 12.445 -7.258 1.00 81.06 176 ARG A CA 1
ATOM 1431 C C . ARG A 1 176 ? -17.834 11.584 -8.432 1.00 81.06 176 ARG A C 1
ATOM 1433 O O . ARG A 1 176 ? -17.667 12.088 -9.539 1.00 81.06 176 ARG A O 1
ATOM 1440 N N . ASN A 1 177 ? -17.676 10.281 -8.206 1.00 78.44 177 ASN A N 1
ATOM 1441 C CA . ASN A 1 177 ? -17.170 9.342 -9.212 1.00 78.44 177 ASN A CA 1
ATOM 1442 C C . ASN A 1 177 ? -18.272 8.707 -10.087 1.00 78.44 177 ASN A C 1
ATOM 1444 O O . ASN A 1 177 ? -17.955 7.949 -10.996 1.00 78.44 177 ASN A O 1
ATOM 1448 N N . ALA A 1 178 ? -19.559 8.973 -9.836 1.00 80.00 178 ALA A N 1
ATOM 1449 C CA . ALA A 1 178 ? -20.654 8.446 -10.654 1.00 80.00 178 ALA A CA 1
ATOM 1450 C C . ALA A 1 178 ? -20.959 9.409 -11.820 1.00 80.00 178 ALA A C 1
ATOM 1452 O O . ALA A 1 178 ? -21.158 10.591 -11.567 1.00 80.00 178 ALA A O 1
ATOM 1453 N N . PRO A 1 179 ? -21.011 8.973 -13.090 1.00 81.25 179 PRO A N 1
ATOM 1454 C CA . PRO A 1 179 ? -21.335 9.865 -14.212 1.00 81.25 179 PRO A CA 1
ATOM 1455 C C . PRO A 1 179 ? -22.817 10.286 -14.231 1.00 81.25 179 PRO A C 1
ATOM 1457 O O . PRO A 1 179 ? -23.141 11.432 -14.521 1.00 81.25 179 PRO A O 1
ATOM 1460 N N . THR A 1 180 ? -23.732 9.389 -13.854 1.00 85.12 180 THR A N 1
ATOM 1461 C CA . THR A 1 180 ? -25.184 9.638 -13.814 1.00 85.12 180 THR A CA 1
ATOM 1462 C C . THR A 1 180 ? -25.820 9.041 -12.558 1.00 85.12 180 THR A C 1
ATOM 1464 O O . THR A 1 180 ? -25.260 8.135 -11.935 1.00 85.12 180 THR A O 1
ATOM 1467 N N . CYS A 1 181 ? -26.989 9.555 -12.152 1.00 87.50 181 CYS A N 1
ATOM 1468 C CA . CYS A 1 181 ? -27.710 9.040 -10.988 1.00 87.50 181 CYS A CA 1
ATOM 1469 C C . CYS A 1 181 ? -28.355 7.674 -11.279 1.00 87.50 181 CYS A C 1
ATOM 1471 O O . CYS A 1 181 ? -28.636 7.372 -12.443 1.00 87.50 181 CYS A O 1
ATOM 1473 N N . PRO A 1 182 ? -28.650 6.858 -10.248 1.00 83.31 182 PRO A N 1
ATOM 1474 C CA . PRO A 1 182 ? -29.268 5.542 -10.427 1.00 83.31 182 PRO A CA 1
ATOM 1475 C C . PRO A 1 182 ? -30.571 5.590 -11.238 1.00 83.31 182 PRO A C 1
ATOM 1477 O O . PRO A 1 182 ? -30.808 4.712 -12.062 1.00 83.31 182 PRO A O 1
ATOM 1480 N N . LEU A 1 183 ? -31.369 6.651 -11.064 1.00 84.44 183 LEU A N 1
ATOM 1481 C CA . LEU A 1 183 ? -32.635 6.861 -11.776 1.00 84.44 183 LEU A CA 1
ATOM 1482 C C . LEU A 1 183 ? -32.435 7.234 -13.255 1.00 84.44 183 LEU A C 1
ATOM 1484 O O . LEU A 1 183 ? -33.192 6.801 -14.117 1.00 84.44 183 LEU A O 1
ATOM 1488 N N . CYS A 1 184 ? -31.410 8.026 -13.579 1.00 85.06 184 CYS A N 1
ATOM 1489 C CA . CYS A 1 184 ? -31.079 8.355 -14.970 1.00 85.06 184 CYS A CA 1
ATOM 1490 C C . CYS A 1 184 ? -30.398 7.178 -15.676 1.00 85.06 184 CYS A C 1
ATOM 1492 O O . CYS A 1 184 ? -30.620 6.941 -16.865 1.00 85.06 184 CYS A O 1
ATOM 1494 N N . LYS A 1 185 ? -29.608 6.400 -14.932 1.00 82.69 185 LYS A N 1
ATOM 1495 C CA . LYS A 1 185 ? -28.978 5.173 -15.416 1.00 82.69 185 LYS A CA 1
ATOM 1496 C C . LYS A 1 185 ? -30.007 4.083 -15.719 1.00 82.69 185 LYS A C 1
ATOM 1498 O O . LYS A 1 185 ? -29.842 3.369 -16.696 1.00 82.69 185 LYS A O 1
ATOM 1503 N N . SER A 1 186 ? -31.076 3.963 -14.928 1.00 77.44 186 SER A N 1
ATOM 1504 C CA . SER A 1 186 ? -32.154 3.003 -15.206 1.00 77.44 186 SER A CA 1
ATOM 1505 C C . SER A 1 186 ? -33.076 3.434 -16.352 1.00 77.44 186 SER A C 1
ATOM 1507 O O . SER A 1 186 ? -33.711 2.584 -16.967 1.00 77.44 186 SER A O 1
ATOM 1509 N N . ARG A 1 187 ? -33.123 4.734 -16.681 1.00 74.44 187 ARG A N 1
ATOM 1510 C CA . ARG A 1 187 ? -33.856 5.263 -17.846 1.00 74.44 187 ARG A CA 1
ATOM 1511 C C . ARG A 1 187 ? -33.079 5.160 -19.157 1.00 74.44 187 ARG A C 1
ATOM 1513 O O . ARG A 1 187 ? -33.687 5.096 -20.221 1.00 74.44 187 ARG A O 1
ATOM 1520 N N . THR A 1 188 ? -31.749 5.140 -19.101 1.00 67.00 188 THR A N 1
ATOM 1521 C CA . THR A 1 188 ? -30.904 4.956 -20.286 1.00 67.00 188 THR A CA 1
ATOM 1522 C C . THR A 1 188 ? -30.695 3.466 -20.556 1.00 67.00 188 THR A C 1
ATOM 1524 O O . THR A 1 188 ? -29.863 2.799 -19.948 1.00 67.00 188 THR A O 1
ATOM 1527 N N . VAL A 1 189 ? -31.470 2.917 -21.494 1.00 62.16 189 VAL A N 1
ATOM 1528 C CA . VAL A 1 189 ? -31.268 1.549 -21.990 1.00 62.16 189 VAL A CA 1
ATOM 1529 C C . VAL A 1 189 ? -29.939 1.503 -22.750 1.00 62.16 189 VAL A C 1
ATOM 1531 O O . VAL A 1 189 ? -29.736 2.258 -23.702 1.00 62.16 189 VAL A O 1
ATOM 1534 N N . SER A 1 190 ? -29.006 0.638 -22.338 1.00 63.38 190 SER A N 1
ATOM 1535 C CA . SER A 1 190 ? -27.737 0.476 -23.053 1.00 63.38 190 SER A CA 1
ATOM 1536 C C . SER A 1 190 ? -28.014 0.023 -24.486 1.00 63.38 190 SER A C 1
ATOM 1538 O O . SER A 1 190 ? -28.645 -1.016 -24.678 1.00 63.38 190 SER A O 1
ATOM 1540 N N . ARG A 1 191 ? -27.481 0.731 -25.490 1.00 58.34 191 ARG A N 1
ATOM 1541 C CA . ARG A 1 191 ? -27.578 0.308 -26.901 1.00 58.34 191 ARG A CA 1
ATOM 1542 C C . ARG A 1 191 ? -26.929 -1.057 -27.177 1.00 58.34 191 ARG A C 1
ATOM 1544 O O . ARG A 1 191 ? -27.183 -1.630 -28.226 1.00 58.34 191 ARG A O 1
ATOM 1551 N N . ASN A 1 192 ? -26.127 -1.581 -26.246 1.00 61.22 192 ASN A N 1
ATOM 1552 C CA . ASN A 1 192 ? -25.500 -2.895 -26.352 1.00 61.22 192 ASN A CA 1
ATOM 1553 C C . ASN A 1 192 ? -25.778 -3.739 -25.088 1.00 61.22 192 ASN A C 1
ATOM 1555 O O . ASN A 1 192 ? -24.986 -3.712 -24.141 1.00 61.22 192 ASN A O 1
ATOM 1559 N N . PRO A 1 193 ? -26.927 -4.435 -25.006 1.00 60.19 193 PRO A N 1
ATOM 1560 C CA . PRO A 1 193 ? -27.253 -5.259 -23.847 1.00 60.19 193 PRO A CA 1
ATOM 1561 C C . PRO A 1 193 ? -26.258 -6.421 -23.708 1.00 60.19 193 PRO A C 1
ATOM 1563 O O . PRO A 1 193 ? -25.950 -7.119 -24.676 1.00 60.19 193 PRO A O 1
ATOM 1566 N N . LYS A 1 194 ? -25.751 -6.653 -22.486 1.00 60.28 194 LYS A N 1
ATOM 1567 C CA . LYS A 1 194 ? -24.911 -7.823 -22.183 1.00 60.28 194 LYS A CA 1
ATOM 1568 C C . LYS A 1 194 ? -25.692 -9.096 -22.526 1.00 60.28 194 LYS A C 1
ATOM 1570 O O . LYS A 1 194 ? -26.797 -9.294 -22.022 1.00 60.28 194 LYS A O 1
ATOM 1575 N N . ARG A 1 195 ? -25.106 -9.955 -23.371 1.00 61.06 195 ARG A N 1
ATOM 1576 C CA . ARG A 1 195 ? -25.630 -11.293 -23.697 1.00 61.06 195 ARG A CA 1
ATOM 1577 C C . ARG A 1 195 ? -26.012 -12.020 -22.404 1.00 61.06 195 ARG A C 1
ATOM 1579 O O . ARG A 1 195 ? -25.193 -12.110 -21.489 1.00 61.06 195 ARG A O 1
ATOM 1586 N N . LYS A 1 196 ? -27.243 -12.539 -22.341 1.00 53.84 196 LYS A N 1
ATOM 1587 C CA . LYS A 1 196 ? -27.694 -13.410 -21.249 1.00 53.84 196 LYS A CA 1
ATOM 1588 C C . LYS A 1 196 ? -26.721 -14.590 -21.140 1.00 53.84 196 LYS A C 1
ATOM 1590 O O . LYS A 1 196 ? -26.447 -15.248 -22.145 1.00 53.84 196 LYS A O 1
ATOM 1595 N N . ARG A 1 197 ? -26.181 -14.839 -19.941 1.00 52.97 197 ARG A N 1
ATOM 1596 C CA . ARG A 1 197 ? -25.522 -16.116 -19.635 1.00 52.97 197 ARG A CA 1
ATOM 1597 C C . ARG A 1 197 ? -26.572 -17.205 -19.861 1.00 52.97 197 ARG A C 1
ATOM 1599 O O . ARG A 1 197 ? -27.672 -17.086 -19.333 1.00 52.97 197 ARG A O 1
ATOM 1606 N N . LYS A 1 198 ? -26.269 -18.194 -20.706 1.00 50.62 198 LYS A N 1
ATOM 1607 C CA . LYS A 1 198 ? -27.096 -19.398 -20.813 1.00 50.62 198 LYS A CA 1
ATOM 1608 C C . LYS A 1 198 ? -27.005 -20.105 -19.468 1.00 50.62 198 LYS A C 1
ATOM 1610 O O . LYS A 1 198 ? -25.910 -20.515 -19.085 1.00 50.62 198 LYS A O 1
ATOM 1615 N N . ASP A 1 199 ? -28.129 -20.202 -18.772 1.00 47.94 199 ASP A N 1
ATOM 1616 C CA . ASP A 1 199 ? -28.275 -21.129 -17.662 1.00 47.94 199 ASP A CA 1
ATOM 1617 C C . ASP A 1 199 ? -27.937 -22.526 -18.193 1.00 47.94 199 ASP A C 1
ATOM 1619 O O . ASP A 1 199 ? -28.494 -22.971 -19.201 1.00 47.94 199 ASP A O 1
ATOM 1623 N N . GLN A 1 200 ? -26.954 -23.173 -17.568 1.00 48.81 200 GLN A N 1
ATOM 1624 C CA . GLN A 1 200 ? -26.688 -24.589 -17.773 1.00 48.81 200 GLN A CA 1
ATOM 1625 C C . GLN A 1 200 ? -27.926 -25.336 -17.278 1.00 48.81 200 GLN A C 1
ATOM 1627 O O . GLN A 1 200 ? -28.114 -25.531 -16.081 1.00 48.81 200 GLN A O 1
ATOM 1632 N N . GLN A 1 201 ? -28.815 -25.681 -18.208 1.00 49.84 201 GLN A N 1
ATOM 1633 C CA . GLN A 1 201 ? -29.843 -26.672 -17.953 1.00 49.84 201 GLN A CA 1
ATOM 1634 C C . GLN A 1 201 ? -29.147 -28.022 -17.835 1.00 49.84 201 GLN A C 1
ATOM 1636 O O . GLN A 1 201 ? -28.546 -28.507 -18.792 1.00 49.84 201 GLN A O 1
ATOM 1641 N N . ASN A 1 202 ? -29.221 -28.576 -16.628 1.00 44.09 202 ASN A N 1
ATOM 1642 C CA . ASN A 1 202 ? -29.099 -30.000 -16.368 1.00 44.09 202 ASN A CA 1
ATOM 1643 C C . ASN A 1 202 ? -29.958 -30.776 -17.370 1.00 44.09 202 ASN A C 1
ATOM 1645 O O . ASN A 1 202 ? -31.163 -30.535 -17.403 1.00 44.09 202 ASN A O 1
ATOM 1649 N N . PHE A 1 203 ? -29.336 -31.680 -18.125 1.00 43.62 203 PHE A N 1
ATOM 1650 C CA . PHE A 1 203 ? -29.792 -33.043 -18.415 1.00 43.62 203 PHE A CA 1
ATOM 1651 C C . PHE A 1 203 ? -28.582 -33.863 -18.864 1.00 43.62 203 PHE A C 1
ATOM 1653 O O . PHE A 1 203 ? -27.844 -33.376 -19.751 1.00 43.62 203 PHE A O 1
#

Organism: NCBI:txid2138241

Sequence (203 aa):
MDLQMCTNELMGLADISERMKILQKARRDFAEESSIWRTNKAFFEECAKTVDELENERKEHAEELRQINQDINLLEDMLKNLHSTTNMKREELSRKARILRHEMTLLNRYIELCGDESLQPLVFDEDFDASLKQLLRPFPLPMPVIPPGFLPKWPLSFISNSKMKNCEACGGQIHRNAPTCPLCKSRTVSRNPKRKRKDQQNF

pLDDT: mean 82.43, std 16.2, range [43.53, 98.56]

Secondary structure (DSSP, 8-state):
-HHHHHHHHHHHHHHHHHHHHHHHHHHHHHHHHHHHHHHHHHHHHHHHHHHHHHHHHHHHHHHHHHHHHHHHHHHHHHHHHHHHHHHHHHHHHHHHHHHHHHHHHHHHHHHHHHT-TTPPPP---HHHHHHHHHHTSPPPP------TT---SS-TTSS----EEE-TTT--EEETT-SS-HHHHHHS--SSPPPPP------

Radius of gyration: 45.2 Å; chains: 1; bounding box: 98×51×144 Å

InterPro domains:
  IPR018482 Zinc finger C4H2 domain-containing protein [PF10146] (13-117)
  IPR018482 Zinc finger C4H2 domain-containing protein [PF10146] (164-198)
  IPR018482 Zinc finger C4H2 domain-containing protein [PTHR31058] (162-201)
  IPR044069 Zinc finger C4H2-type [PS51896] (159-201)

Foldseek 3Di:
DVVVVVVVVVVVVVVVVVVVVVVVVVVVVVVVVVVVVVVVVVVVVVVVVVVVVVVVVVVVVVVVVVVVVVVVVVVVVVVVVVLVVLVVVLVVLVVVVVVVVVVLVVVQVVVVVVPDPVDDRDDDDPVRVVVNVVSNDRDPDPDPCCDPVNPPPPPPVVVDPQPFAAAPPHGDTDGPPDNHDPVVVVVDDPPDDDPDDPDPDDD